Protein AF-A0A183STF3-F1 (afdb_monomer_lite)

Structure (mmCIF, N/CA/C/O backbone):
data_AF-A0A183STF3-F1
#
_entry.id   AF-A0A183STF3-F1
#
loop_
_atom_site.group_PDB
_atom_site.id
_atom_site.type_symbol
_atom_site.label_atom_id
_atom_site.label_alt_id
_atom_site.label_comp_id
_atom_site.label_asym_id
_atom_site.label_entity_id
_atom_site.label_seq_id
_atom_site.pdbx_PDB_ins_code
_atom_site.Cartn_x
_atom_site.Cartn_y
_atom_site.Cartn_z
_atom_site.occupancy
_atom_site.B_iso_or_equiv
_atom_site.auth_seq_id
_atom_site.auth_comp_id
_atom_site.auth_asym_id
_atom_site.auth_atom_id
_atom_site.pdbx_PDB_model_num
ATOM 1 N N . LEU A 1 1 ? 13.573 21.213 3.155 1.00 31.91 1 LEU A N 1
ATOM 2 C CA . LEU A 1 1 ? 14.047 20.359 2.039 1.00 31.91 1 LEU A CA 1
ATOM 3 C C . LEU A 1 1 ? 12.848 19.977 1.175 1.00 31.91 1 LEU A C 1
ATOM 5 O O . LEU A 1 1 ? 12.057 19.137 1.582 1.00 31.91 1 LEU A O 1
ATOM 9 N N . LYS A 1 2 ? 12.643 20.678 0.050 1.00 24.50 2 LYS A N 1
ATOM 10 C CA . LYS A 1 2 ? 11.591 20.366 -0.932 1.00 24.50 2 LYS A CA 1
ATOM 11 C C . LYS A 1 2 ? 12.036 19.123 -1.709 1.00 24.50 2 LYS A C 1
ATOM 13 O O . LYS A 1 2 ? 12.901 19.232 -2.571 1.00 24.50 2 LYS A O 1
ATOM 18 N N . TRP A 1 3 ? 11.496 17.956 -1.383 1.00 40.25 3 TRP A N 1
ATOM 19 C CA . TRP A 1 3 ? 11.788 16.727 -2.117 1.00 40.25 3 TRP A CA 1
ATOM 20 C C . TRP A 1 3 ? 10.948 16.694 -3.399 1.00 40.25 3 TRP A C 1
ATOM 22 O O . TRP A 1 3 ? 9.724 16.579 -3.350 1.00 40.25 3 TRP A O 1
ATOM 32 N N . LYS A 1 4 ? 11.610 16.842 -4.553 1.00 37.66 4 LYS A N 1
ATOM 33 C CA . LYS A 1 4 ? 11.070 16.367 -5.833 1.00 37.66 4 LYS A CA 1
ATOM 34 C C . LYS A 1 4 ? 10.947 14.840 -5.733 1.00 37.66 4 LYS A C 1
ATOM 36 O O . LYS A 1 4 ? 11.720 14.219 -5.007 1.00 37.66 4 LYS A O 1
ATOM 41 N N . ILE A 1 5 ? 9.967 14.270 -6.437 1.00 50.62 5 ILE A N 1
ATOM 42 C CA . ILE A 1 5 ? 9.839 12.831 -6.751 1.00 50.62 5 ILE A CA 1
ATOM 43 C C . ILE A 1 5 ? 11.240 12.218 -6.876 1.00 50.62 5 ILE A C 1
ATOM 45 O O . ILE A 1 5 ? 12.105 12.901 -7.416 1.00 50.62 5 ILE A O 1
ATOM 49 N N . MET A 1 6 ? 11.481 10.995 -6.377 1.00 52.00 6 MET A N 1
ATOM 50 C CA . MET A 1 6 ? 12.768 10.286 -6.517 1.00 52.00 6 MET A CA 1
ATOM 51 C C . MET A 1 6 ? 13.147 10.126 -8.002 1.00 52.00 6 MET A C 1
ATOM 53 O O . MET A 1 6 ? 12.962 9.074 -8.602 1.00 52.00 6 MET A O 1
ATOM 57 N N . SER A 1 7 ? 13.649 11.202 -8.597 1.00 53.59 7 SER A N 1
ATOM 58 C CA . SER A 1 7 ? 13.945 11.381 -10.014 1.00 53.59 7 SER A CA 1
ATOM 59 C C . SER A 1 7 ? 15.446 11.523 -10.240 1.00 53.59 7 SER A C 1
ATOM 61 O O . SER A 1 7 ? 15.867 11.846 -11.343 1.00 53.59 7 SER A O 1
ATOM 63 N N . ASP A 1 8 ? 16.252 11.349 -9.191 1.00 66.62 8 ASP A N 1
ATOM 64 C CA . ASP A 1 8 ? 17.707 11.342 -9.270 1.00 66.62 8 ASP A CA 1
ATOM 65 C C . ASP A 1 8 ? 18.196 9.881 -9.183 1.00 66.62 8 ASP A C 1
ATOM 67 O O . ASP A 1 8 ? 17.880 9.183 -8.206 1.00 66.62 8 ASP A O 1
ATOM 71 N N . PRO A 1 9 ? 18.933 9.398 -10.204 1.00 70.00 9 PRO A N 1
ATOM 72 C CA . PRO A 1 9 ? 19.389 8.011 -10.296 1.00 70.00 9 PRO A CA 1
ATOM 73 C C . PRO A 1 9 ? 20.219 7.570 -9.089 1.00 70.00 9 PRO A C 1
ATOM 75 O O . PRO A 1 9 ? 20.121 6.412 -8.679 1.00 70.00 9 PRO A O 1
ATOM 78 N N . ARG A 1 10 ? 20.933 8.495 -8.435 1.00 76.38 10 ARG A N 1
ATOM 79 C CA . ARG A 1 10 ? 21.759 8.199 -7.255 1.00 76.38 10 ARG A CA 1
ATOM 80 C C . ARG A 1 10 ? 20.927 7.685 -6.082 1.00 76.38 10 ARG A C 1
ATOM 82 O O . ARG A 1 10 ? 21.373 6.809 -5.349 1.00 76.38 10 ARG A O 1
ATOM 89 N N . PHE A 1 11 ? 19.695 8.171 -5.912 1.00 76.00 11 PHE A N 1
ATOM 90 C CA . PHE A 1 11 ? 18.810 7.657 -4.860 1.00 76.00 11 PHE A CA 1
ATOM 91 C C . PHE A 1 11 ? 18.348 6.230 -5.160 1.00 76.00 11 PHE A C 1
ATOM 93 O O . PHE A 1 11 ? 18.295 5.400 -4.255 1.00 76.00 11 PHE A O 1
ATOM 100 N N . CYS A 1 12 ? 18.050 5.919 -6.424 1.00 78.31 12 CYS A N 1
ATOM 101 C CA . CYS A 1 12 ? 17.701 4.554 -6.815 1.00 78.31 12 CYS A CA 1
ATOM 102 C C . CYS A 1 12 ? 18.879 3.598 -6.579 1.00 78.31 12 CYS A C 1
ATOM 104 O O . CYS A 1 12 ? 18.676 2.500 -6.067 1.00 78.31 12 CYS A O 1
ATOM 106 N N . GLU A 1 13 ? 20.107 4.012 -6.892 1.00 82.50 13 GLU A N 1
ATOM 107 C CA . GLU A 1 13 ? 21.316 3.223 -6.624 1.00 82.50 13 GLU A CA 1
ATOM 108 C C . GLU A 1 13 ? 21.534 2.977 -5.128 1.00 82.50 13 GLU A C 1
ATOM 110 O O . GLU A 1 13 ? 21.653 1.824 -4.715 1.00 82.50 13 GLU A O 1
ATOM 115 N N . ILE A 1 14 ? 21.507 4.031 -4.308 1.00 81.69 14 ILE A N 1
ATOM 116 C CA . ILE A 1 14 ? 21.805 3.942 -2.870 1.00 81.69 14 ILE A CA 1
ATOM 117 C C . ILE A 1 14 ? 20.740 3.138 -2.116 1.00 81.69 14 ILE A C 1
ATOM 119 O O . ILE A 1 14 ? 21.071 2.269 -1.311 1.00 81.69 14 ILE A O 1
ATOM 123 N N . PHE A 1 15 ? 19.457 3.418 -2.356 1.00 77.00 15 PHE A N 1
ATOM 124 C CA . PHE A 1 15 ? 18.372 2.856 -1.544 1.00 77.00 15 PHE A CA 1
ATOM 125 C C . PHE A 1 15 ? 17.772 1.577 -2.129 1.00 77.00 15 PHE A C 1
ATOM 127 O O . PHE A 1 15 ? 17.213 0.765 -1.390 1.00 77.00 15 PHE A O 1
ATOM 134 N N . CYS A 1 16 ? 17.882 1.387 -3.444 1.00 77.31 16 CYS A N 1
ATOM 135 C CA . CYS A 1 16 ? 17.214 0.303 -4.160 1.00 77.31 16 CYS A CA 1
ATOM 136 C C . CYS A 1 16 ? 18.160 -0.528 -5.030 1.00 77.31 16 CYS A C 1
ATOM 138 O O . CYS A 1 16 ? 17.685 -1.460 -5.661 1.00 77.31 16 CYS A O 1
ATOM 140 N N . ARG A 1 17 ? 19.474 -0.253 -5.061 1.00 84.50 17 ARG A N 1
ATOM 141 C CA . ARG A 1 17 ? 20.464 -0.929 -5.930 1.00 84.50 17 ARG A CA 1
ATOM 142 C C . ARG A 1 17 ? 20.296 -0.655 -7.433 1.00 84.50 17 ARG A C 1
ATOM 144 O O . ARG A 1 17 ? 20.825 -1.398 -8.260 1.00 84.50 17 ARG A O 1
ATOM 151 N N . GLY A 1 18 ? 19.582 0.412 -7.797 1.00 85.44 18 GLY A N 1
ATOM 152 C CA . GLY A 1 18 ? 19.446 0.885 -9.178 1.00 85.44 18 GLY A CA 1
ATOM 153 C C . GLY A 1 18 ? 18.907 -0.204 -10.107 1.00 85.44 18 GLY A C 1
ATOM 154 O O . GLY A 1 18 ? 17.882 -0.821 -9.816 1.00 85.44 18 GLY A O 1
ATOM 155 N N . ARG A 1 19 ? 19.627 -0.498 -11.194 1.00 85.50 19 ARG A N 1
ATOM 156 C CA . ARG A 1 19 ? 19.272 -1.568 -12.151 1.00 85.50 19 ARG A CA 1
ATOM 157 C C . ARG A 1 19 ? 19.187 -2.963 -11.526 1.00 85.50 19 ARG A C 1
ATOM 159 O O . ARG A 1 19 ? 18.464 -3.811 -12.027 1.00 85.50 19 ARG A O 1
ATOM 166 N N . HIS A 1 20 ? 19.868 -3.192 -10.406 1.00 83.62 20 HIS A N 1
ATOM 167 C CA . HIS A 1 20 ? 19.807 -4.451 -9.661 1.00 83.62 20 HIS A CA 1
ATOM 168 C C . HIS A 1 20 ? 18.723 -4.435 -8.575 1.00 83.62 20 HIS A C 1
ATOM 170 O O . HIS A 1 20 ? 18.788 -5.219 -7.625 1.00 83.62 20 HIS A O 1
ATOM 176 N N . CYS A 1 21 ? 17.748 -3.523 -8.670 1.00 81.31 21 CYS A N 1
ATOM 177 C CA . CYS A 1 21 ? 16.641 -3.473 -7.730 1.00 81.31 21 CYS A CA 1
ATOM 178 C C . CYS A 1 21 ? 15.864 -4.790 -7.765 1.00 81.31 21 CYS A C 1
ATOM 180 O O . CYS A 1 21 ? 15.261 -5.110 -8.795 1.00 81.31 21 CYS A O 1
ATOM 182 N N . PRO A 1 22 ? 15.815 -5.534 -6.644 1.00 74.62 22 PRO A N 1
ATOM 183 C CA . PRO A 1 22 ? 15.137 -6.823 -6.615 1.00 74.62 22 PRO A CA 1
ATOM 184 C C . PRO A 1 22 ? 13.626 -6.660 -6.819 1.00 74.62 22 PRO A C 1
ATOM 186 O O . PRO A 1 22 ? 12.955 -7.585 -7.251 1.00 74.62 22 PRO A O 1
ATOM 189 N N . TYR A 1 23 ? 13.086 -5.472 -6.536 1.00 76.25 23 TYR A N 1
ATOM 190 C CA . TYR A 1 23 ? 11.652 -5.195 -6.540 1.00 76.25 23 TYR A CA 1
ATOM 191 C C . TYR A 1 23 ? 11.094 -4.739 -7.891 1.00 76.25 23 TYR A C 1
ATOM 193 O O . TYR A 1 23 ? 9.879 -4.737 -8.054 1.00 76.25 23 TYR A O 1
ATOM 201 N N . CYS A 1 24 ? 11.952 -4.305 -8.817 1.00 74.75 24 CYS A N 1
ATOM 202 C CA . CYS A 1 24 ? 11.540 -3.705 -10.092 1.00 74.75 24 CYS A CA 1
ATOM 203 C C . CYS A 1 24 ? 12.141 -4.392 -11.316 1.00 74.75 24 CYS A C 1
ATOM 205 O O . CYS A 1 24 ? 11.932 -3.913 -12.426 1.00 74.75 24 CYS A O 1
ATOM 207 N N . SER A 1 25 ? 12.909 -5.468 -11.140 1.00 74.50 25 SER A N 1
ATOM 208 C CA . SER A 1 25 ? 13.385 -6.247 -12.279 1.00 74.50 25 SER A CA 1
ATOM 209 C C . SER A 1 25 ? 12.482 -7.448 -12.525 1.00 74.50 25 SER A C 1
ATOM 211 O O . SER A 1 25 ? 12.282 -8.274 -11.636 1.00 74.50 25 SER A O 1
ATOM 213 N N . SER A 1 26 ? 11.991 -7.575 -13.755 1.00 66.69 26 SER A N 1
ATOM 214 C CA . SER A 1 26 ? 11.231 -8.728 -14.249 1.00 66.69 26 SER A CA 1
ATOM 215 C C . SER A 1 26 ? 12.060 -10.013 -14.280 1.00 66.69 26 SER A C 1
ATOM 217 O O . SER A 1 26 ? 11.511 -11.115 -14.254 1.00 66.69 26 SER A O 1
ATOM 219 N N . THR A 1 27 ?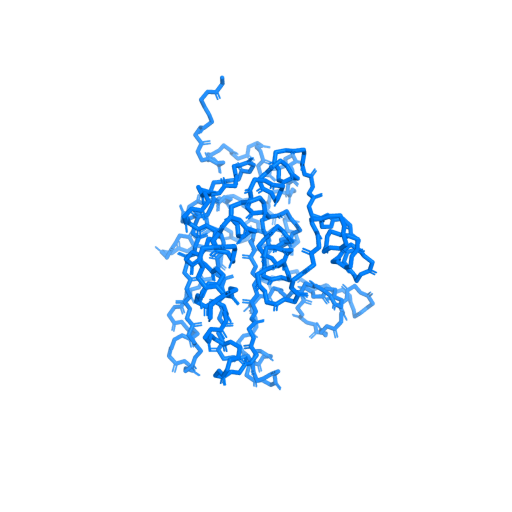 13.390 -9.887 -14.309 1.00 65.31 27 THR A N 1
ATOM 220 C CA . THR A 1 27 ? 14.317 -11.026 -14.357 1.00 65.31 27 THR A CA 1
ATOM 221 C C . THR A 1 27 ? 14.718 -11.529 -12.974 1.00 65.31 27 THR A C 1
ATOM 223 O O . THR A 1 27 ? 15.189 -12.662 -12.842 1.00 65.31 27 THR A O 1
ATOM 226 N N . HIS A 1 28 ? 14.515 -10.722 -11.927 1.00 68.88 28 HIS A N 1
ATOM 227 C CA . HIS A 1 28 ? 14.883 -11.112 -10.577 1.00 68.88 28 HIS A CA 1
ATOM 228 C C . HIS A 1 28 ? 13.893 -12.145 -10.034 1.00 68.88 28 HIS A C 1
ATOM 230 O O . HIS A 1 28 ? 12.751 -11.841 -9.691 1.00 68.88 28 HIS A O 1
ATOM 236 N N . ARG A 1 29 ? 14.345 -13.397 -9.942 1.00 65.44 29 ARG A N 1
ATOM 237 C CA . ARG A 1 29 ? 13.588 -14.474 -9.305 1.00 65.44 29 ARG A CA 1
ATOM 238 C C . ARG A 1 29 ? 14.011 -14.599 -7.853 1.00 65.44 29 ARG A C 1
ATOM 240 O O . ARG A 1 29 ? 15.132 -15.006 -7.558 1.00 65.44 29 ARG A O 1
ATOM 247 N N . PHE A 1 30 ? 13.087 -14.285 -6.960 1.00 68.56 30 PHE A N 1
ATOM 248 C CA . PHE A 1 30 ? 13.253 -14.535 -5.537 1.00 68.56 30 PHE A CA 1
ATOM 249 C C . PHE A 1 30 ? 13.261 -16.032 -5.249 1.00 68.56 30 PHE A C 1
ATOM 251 O O . PHE A 1 30 ? 12.567 -16.816 -5.910 1.00 68.56 30 PHE A O 1
ATOM 258 N N . LYS A 1 31 ? 14.041 -16.439 -4.249 1.00 69.81 31 LYS A N 1
ATOM 259 C CA . LYS A 1 31 ? 14.096 -17.841 -3.842 1.00 69.81 31 LYS A CA 1
ATOM 260 C C . LYS A 1 31 ? 12.760 -18.249 -3.202 1.00 69.81 31 LYS A C 1
ATOM 262 O O . LYS A 1 31 ? 12.106 -17.417 -2.569 1.00 69.81 31 LYS A O 1
ATOM 267 N N . PRO A 1 32 ? 12.341 -19.526 -3.296 1.00 68.56 32 PRO A N 1
ATOM 268 C CA . PRO A 1 32 ? 11.088 -19.979 -2.686 1.00 68.56 32 PRO A CA 1
ATOM 269 C C . PRO A 1 32 ? 11.000 -19.715 -1.176 1.00 68.56 32 PRO A C 1
ATOM 271 O O . PRO A 1 32 ? 9.936 -19.394 -0.674 1.00 68.56 32 PRO A O 1
ATOM 274 N N . ASN A 1 33 ?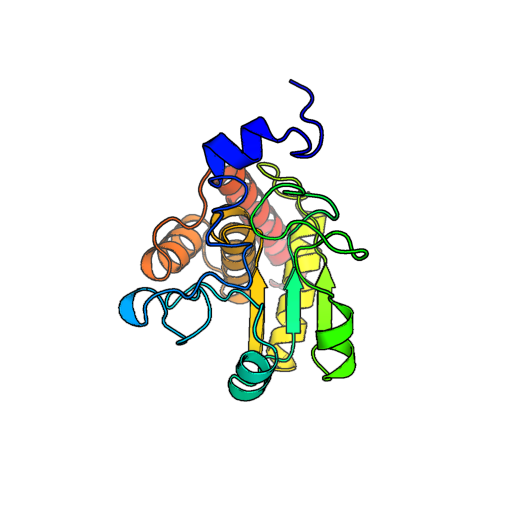 12.113 -19.780 -0.442 1.00 70.38 33 ASN A N 1
ATOM 275 C CA . ASN A 1 33 ? 12.150 -19.470 0.993 1.00 70.38 33 ASN A CA 1
ATOM 276 C C . ASN A 1 33 ? 12.025 -17.966 1.310 1.00 70.38 33 ASN A C 1
ATOM 278 O O . ASN A 1 33 ? 11.778 -17.601 2.456 1.00 70.38 33 ASN A O 1
ATOM 282 N N . GLU A 1 34 ? 12.178 -17.100 0.311 1.00 65.19 34 GLU A N 1
ATOM 283 C CA . GLU A 1 34 ? 11.982 -15.651 0.415 1.00 65.19 34 GLU A CA 1
ATOM 284 C C . GLU A 1 34 ? 10.529 -15.261 0.071 1.00 65.19 34 GLU A C 1
ATOM 286 O O . GLU A 1 34 ? 10.137 -14.105 0.250 1.00 65.19 34 GLU A O 1
ATOM 291 N N . CYS A 1 35 ? 9.717 -16.229 -0.387 1.00 65.94 35 CYS A N 1
ATOM 292 C CA . CYS A 1 35 ? 8.372 -16.016 -0.913 1.00 65.94 35 CYS A CA 1
ATOM 293 C C . CYS A 1 35 ? 7.342 -17.009 -0.342 1.00 65.94 35 CYS A C 1
ATOM 295 O O . CYS A 1 35 ? 7.376 -18.199 -0.619 1.00 65.94 35 CYS A O 1
ATOM 297 N N . ALA A 1 36 ? 6.335 -16.519 0.366 1.00 64.75 36 ALA A N 1
ATOM 298 C CA . ALA A 1 36 ? 5.062 -17.195 0.576 1.00 64.75 36 ALA A CA 1
ATOM 299 C C . ALA A 1 36 ? 4.341 -17.583 -0.714 1.00 64.75 36 ALA A C 1
ATOM 301 O O . ALA A 1 36 ? 3.636 -18.588 -0.712 1.00 64.75 36 ALA A O 1
ATOM 302 N N . VAL A 1 37 ? 4.508 -16.825 -1.802 1.00 65.75 37 VAL A N 1
ATOM 303 C CA . VAL A 1 37 ? 4.032 -17.238 -3.124 1.00 65.75 37 VAL A CA 1
ATOM 304 C C . VAL A 1 37 ? 5.228 -17.418 -4.064 1.00 65.75 37 VAL A C 1
ATOM 306 O O . VAL A 1 37 ? 5.830 -16.428 -4.490 1.00 65.75 37 VAL A O 1
ATOM 309 N N . PRO A 1 38 ? 5.588 -18.663 -4.428 1.00 62.72 38 PRO A N 1
ATOM 310 C CA . PRO A 1 38 ? 6.704 -18.923 -5.332 1.00 62.72 38 PRO A CA 1
ATOM 311 C C . PRO A 1 38 ? 6.595 -18.125 -6.640 1.00 62.72 38 PRO A C 1
ATOM 313 O O . PRO A 1 38 ? 5.567 -18.166 -7.312 1.00 62.72 38 PRO A O 1
ATOM 316 N N . GLY A 1 39 ? 7.662 -17.409 -7.011 1.00 59.94 39 GLY A N 1
ATOM 317 C CA . GLY A 1 39 ? 7.718 -16.618 -8.248 1.00 59.94 39 GLY A CA 1
ATOM 318 C C . GLY A 1 39 ? 7.209 -15.174 -8.141 1.00 59.94 39 GLY A C 1
ATOM 319 O O . GLY A 1 39 ? 7.231 -14.461 -9.141 1.00 59.94 39 GLY A O 1
ATOM 320 N N . LEU A 1 40 ? 6.795 -14.720 -6.956 1.00 59.91 40 LEU A N 1
ATOM 321 C CA . LEU A 1 40 ? 6.559 -13.306 -6.642 1.00 59.91 40 LEU A CA 1
ATOM 322 C C . LEU A 1 40 ? 7.386 -12.930 -5.427 1.00 59.91 40 LEU A C 1
ATOM 324 O O . LEU A 1 40 ? 7.390 -13.706 -4.474 1.00 59.91 40 LEU A O 1
ATOM 328 N N . TYR A 1 41 ? 7.960 -11.720 -5.376 1.00 61.88 41 TYR A N 1
ATOM 329 C CA . TYR A 1 41 ? 8.377 -11.191 -4.078 1.00 61.88 41 TYR A CA 1
ATOM 330 C C . TYR A 1 41 ? 7.148 -11.068 -3.200 1.00 61.88 41 TYR A C 1
ATOM 332 O O . TYR A 1 41 ? 6.317 -10.163 -3.329 1.00 61.88 41 TYR A O 1
ATOM 340 N N . SER A 1 42 ? 6.992 -12.039 -2.334 1.00 58.41 42 SER A N 1
ATOM 341 C CA . SER A 1 42 ? 5.787 -12.152 -1.571 1.00 58.41 42 SER A CA 1
ATOM 342 C C . SER A 1 42 ? 6.144 -12.840 -0.296 1.00 58.41 42 SER A C 1
ATOM 344 O O . SER A 1 42 ? 5.993 -14.033 -0.197 1.00 58.41 42 SER A O 1
ATOM 346 N N . THR A 1 43 ? 6.656 -12.151 0.714 1.00 55.06 43 THR A N 1
ATOM 347 C CA . THR A 1 43 ? 6.684 -12.784 2.042 1.00 55.06 43 THR A CA 1
ATOM 348 C C . THR A 1 43 ? 5.243 -13.147 2.439 1.00 55.06 43 THR A C 1
ATOM 350 O O . THR A 1 43 ? 4.308 -12.662 1.803 1.00 55.06 43 THR A O 1
ATOM 353 N N . TRP A 1 44 ? 4.998 -13.926 3.502 1.00 44.44 44 TRP A N 1
ATOM 354 C CA . TRP A 1 44 ? 3.628 -14.287 3.963 1.00 44.44 44 TRP A CA 1
ATOM 355 C C . TRP A 1 44 ? 2.722 -13.073 4.248 1.00 44.44 44 TRP A C 1
ATOM 357 O O . TRP A 1 44 ? 1.573 -13.208 4.661 1.00 44.44 44 TRP A O 1
ATOM 367 N N . GLN A 1 45 ? 3.258 -11.871 4.040 1.00 41.12 45 GLN A N 1
ATOM 368 C CA . GLN A 1 45 ? 2.666 -10.581 4.255 1.00 41.12 45 GLN A CA 1
ATOM 369 C C . GLN A 1 45 ? 3.000 -9.519 3.177 1.00 41.12 45 GLN A C 1
ATOM 371 O O . GLN A 1 45 ? 2.578 -8.376 3.336 1.00 41.12 45 GLN A O 1
ATOM 376 N N . SER A 1 46 ? 3.715 -9.840 2.090 1.00 46.06 46 SER A N 1
ATOM 377 C CA . SER A 1 46 ? 3.865 -8.974 0.900 1.00 46.06 46 SER A CA 1
ATOM 378 C C . SER A 1 46 ? 3.246 -9.677 -0.300 1.00 46.06 46 SER A C 1
ATOM 380 O O . SER A 1 46 ? 3.403 -10.879 -0.421 1.00 46.06 46 SER A O 1
ATOM 382 N N . MET A 1 47 ? 2.644 -8.959 -1.241 1.00 49.56 47 MET A N 1
ATOM 383 C CA . MET A 1 47 ? 2.543 -9.452 -2.615 1.00 49.56 47 MET A CA 1
ATOM 384 C C . MET A 1 47 ? 3.064 -8.362 -3.537 1.00 49.56 47 MET A C 1
ATOM 386 O O . MET A 1 47 ? 2.557 -7.242 -3.516 1.00 49.56 47 MET A O 1
ATOM 390 N N . GLN A 1 48 ? 4.084 -8.677 -4.325 1.00 58.88 48 GLN A N 1
ATOM 391 C CA . GLN A 1 48 ? 4.306 -7.996 -5.591 1.00 58.88 48 GLN A CA 1
ATOM 392 C C . GLN A 1 48 ? 3.430 -8.623 -6.669 1.00 58.88 48 GLN A C 1
ATOM 394 O O . GLN A 1 48 ? 3.023 -9.774 -6.560 1.00 58.88 48 GLN A O 1
ATOM 399 N N . ILE A 1 49 ? 3.102 -7.835 -7.686 1.00 59.00 49 ILE A N 1
ATOM 400 C CA . ILE A 1 49 ? 1.965 -8.092 -8.580 1.00 59.00 49 ILE A CA 1
ATOM 401 C C . ILE A 1 49 ? 2.452 -8.403 -10.008 1.00 59.00 49 ILE A C 1
ATOM 403 O O . ILE A 1 49 ? 1.675 -8.542 -10.937 1.00 59.00 49 ILE A O 1
ATOM 407 N N . PHE A 1 50 ? 3.754 -8.618 -10.199 1.00 62.12 50 PHE A N 1
ATOM 408 C CA . PHE A 1 50 ? 4.370 -8.754 -11.526 1.00 62.12 50 PHE A CA 1
ATOM 409 C C . PHE A 1 50 ? 4.048 -10.052 -12.281 1.00 62.12 50 PHE A C 1
ATOM 411 O O . PHE A 1 50 ? 4.550 -10.261 -13.380 1.00 62.12 50 PHE A O 1
ATOM 418 N N . ASN A 1 51 ? 3.218 -10.934 -11.724 1.00 69.69 51 ASN A N 1
ATOM 419 C CA . ASN A 1 51 ? 2.840 -12.184 -12.370 1.00 69.69 51 ASN A CA 1
ATOM 420 C C . ASN A 1 51 ? 1.317 -12.332 -12.424 1.00 69.69 51 ASN A C 1
ATOM 422 O O . ASN A 1 51 ? 0.704 -12.893 -11.514 1.00 69.69 51 ASN A O 1
ATOM 426 N N . LEU A 1 52 ? 0.717 -11.863 -13.521 1.00 70.81 52 LEU A N 1
ATOM 427 C CA . LEU A 1 52 ? -0.726 -11.939 -13.764 1.00 70.81 52 LEU A CA 1
ATOM 428 C C . LEU A 1 52 ? -1.274 -13.366 -13.627 1.00 70.81 52 LEU A C 1
ATOM 430 O O . LEU A 1 52 ? -2.279 -13.574 -12.949 1.00 70.81 52 LEU A O 1
ATOM 434 N N . SER A 1 53 ? -0.585 -14.361 -14.197 1.00 71.25 53 SER A N 1
ATOM 435 C CA . SER A 1 53 ? -1.021 -15.764 -14.119 1.00 71.25 53 SER A CA 1
ATOM 436 C C . SER A 1 53 ? -1.137 -16.255 -12.671 1.00 71.25 53 SER A C 1
ATOM 438 O O . SER A 1 53 ? -2.041 -17.016 -12.325 1.00 71.25 53 SER A O 1
ATOM 440 N N . LEU A 1 54 ? -0.256 -15.769 -11.796 1.00 72.94 54 LEU A N 1
ATOM 441 C CA . LEU A 1 54 ? -0.246 -16.115 -10.385 1.00 72.94 54 LEU A CA 1
ATOM 442 C C . LEU A 1 54 ? -1.316 -15.357 -9.595 1.00 72.94 54 LEU A C 1
ATOM 444 O O . LEU A 1 54 ? -1.941 -15.943 -8.717 1.00 72.94 54 LEU A O 1
ATOM 448 N N . LEU A 1 55 ? -1.593 -14.097 -9.931 1.00 78.56 55 LEU A N 1
ATOM 449 C CA . LEU A 1 55 ? -2.706 -13.348 -9.333 1.00 78.56 55 LEU A CA 1
ATOM 450 C C . LEU A 1 55 ? -4.055 -14.002 -9.632 1.00 78.56 55 LEU A C 1
ATOM 452 O O . LEU A 1 55 ? -4.878 -14.137 -8.726 1.00 78.56 55 LEU A O 1
ATOM 456 N N . ILE A 1 56 ? -4.245 -14.461 -10.873 1.00 78.12 56 ILE A N 1
ATOM 457 C CA . ILE A 1 56 ? -5.436 -15.207 -11.291 1.00 78.12 56 ILE A CA 1
ATOM 458 C C . ILE A 1 56 ? -5.551 -16.504 -10.481 1.00 78.12 56 ILE A C 1
ATOM 460 O O . ILE A 1 56 ? -6.603 -16.768 -9.900 1.00 78.12 56 ILE A O 1
ATOM 464 N N . ARG A 1 57 ? -4.460 -17.277 -10.364 1.00 82.31 57 ARG A N 1
ATOM 465 C CA . ARG A 1 57 ? -4.413 -18.508 -9.546 1.00 82.31 57 ARG A CA 1
ATOM 466 C C . ARG A 1 57 ? -4.694 -18.259 -8.065 1.00 82.31 57 ARG A C 1
ATOM 468 O O . ARG A 1 57 ? -5.267 -19.111 -7.397 1.00 82.31 57 ARG A O 1
ATOM 475 N N . LEU A 1 58 ? -4.291 -17.105 -7.542 1.00 82.88 58 LEU A N 1
ATOM 476 C CA . LEU A 1 58 ? -4.558 -16.705 -6.162 1.00 82.88 58 LEU A CA 1
ATOM 477 C C . LEU A 1 58 ? -5.927 -16.054 -5.974 1.00 82.88 58 LEU A C 1
ATOM 479 O O . LEU A 1 58 ? -6.258 -15.690 -4.842 1.00 82.88 58 LEU A O 1
ATOM 483 N N . HIS A 1 59 ? -6.720 -15.935 -7.040 1.00 87.56 59 HIS A N 1
ATOM 484 C CA . HIS A 1 59 ? -8.031 -15.295 -7.047 1.00 87.56 59 HIS A CA 1
ATOM 485 C C . HIS A 1 59 ? -7.998 -13.860 -6.498 1.00 87.56 59 HIS A C 1
ATOM 487 O O . HIS A 1 59 ? -8.912 -13.436 -5.788 1.00 87.56 59 HIS A O 1
ATOM 493 N N . ILE A 1 60 ? -6.932 -13.112 -6.806 1.00 89.81 60 ILE A N 1
ATOM 494 C CA . ILE A 1 60 ? -6.889 -11.669 -6.552 1.00 89.81 60 ILE A CA 1
ATOM 495 C C . ILE A 1 60 ? -7.901 -10.992 -7.475 1.00 89.81 60 ILE A C 1
ATOM 497 O O . ILE A 1 60 ? -7.892 -11.214 -8.683 1.00 89.81 60 ILE A O 1
ATOM 501 N N . LYS A 1 61 ? -8.777 -10.176 -6.890 1.00 93.88 61 LYS A N 1
ATOM 502 C CA . LYS A 1 61 ? -9.797 -9.403 -7.610 1.00 93.88 61 LYS A CA 1
ATOM 503 C C . LYS A 1 61 ? -9.488 -7.922 -7.677 1.00 93.88 61 LYS A C 1
ATOM 505 O O . LYS A 1 61 ? -9.903 -7.277 -8.632 1.00 93.88 61 LYS A O 1
ATOM 510 N N . THR A 1 62 ? -8.716 -7.415 -6.720 1.00 94.19 62 THR A N 1
ATOM 511 C CA . THR A 1 62 ? -8.379 -5.995 -6.658 1.00 94.19 62 THR A CA 1
ATOM 512 C C . THR A 1 62 ? -6.916 -5.785 -6.308 1.00 94.19 62 THR A C 1
ATOM 514 O O . THR A 1 62 ? -6.377 -6.429 -5.408 1.00 94.19 62 THR A O 1
ATOM 517 N N . ILE A 1 63 ? -6.293 -4.831 -6.987 1.00 93.00 63 ILE A N 1
ATOM 518 C CA . ILE A 1 63 ? -4.949 -4.331 -6.748 1.00 93.00 63 ILE A CA 1
ATOM 519 C C . ILE A 1 63 ? -5.053 -2.886 -6.263 1.00 93.00 63 ILE A C 1
ATOM 521 O O . ILE A 1 63 ? -5.638 -2.034 -6.926 1.00 93.00 63 ILE A O 1
ATOM 525 N N . ILE A 1 64 ? -4.450 -2.608 -5.113 1.00 92.38 64 ILE A N 1
ATOM 526 C CA . ILE A 1 64 ? -4.272 -1.271 -4.558 1.00 92.38 64 ILE A CA 1
ATOM 527 C C . ILE A 1 64 ? -2.802 -0.887 -4.730 1.00 92.38 64 ILE A C 1
ATOM 529 O O . ILE A 1 64 ? -1.923 -1.361 -4.001 1.00 92.38 64 ILE A O 1
ATOM 533 N N . ASN A 1 65 ? -2.542 -0.034 -5.712 1.00 91.44 65 ASN A N 1
ATOM 534 C CA . ASN A 1 65 ? -1.240 0.554 -5.966 1.00 91.44 65 ASN A CA 1
ATOM 535 C C . ASN A 1 65 ? -1.079 1.835 -5.139 1.00 91.44 65 ASN A C 1
ATOM 537 O O . ASN A 1 65 ? -1.918 2.727 -5.199 1.00 91.44 65 ASN A O 1
ATOM 541 N N . MET A 1 66 ? 0.001 1.932 -4.367 1.00 88.56 66 MET A N 1
ATOM 542 C CA . MET A 1 66 ? 0.318 3.108 -3.546 1.00 88.56 66 MET A CA 1
ATOM 543 C C . MET A 1 66 ? 1.416 3.993 -4.149 1.00 88.56 66 MET A C 1
ATOM 545 O O . MET A 1 66 ? 1.842 4.957 -3.506 1.00 88.56 66 MET A O 1
ATOM 549 N N . GLN A 1 67 ? 1.922 3.629 -5.329 1.00 86.88 67 GLN A N 1
ATOM 550 C CA . GLN A 1 67 ? 3.036 4.287 -6.002 1.00 86.88 67 GLN A CA 1
ATOM 551 C C . GLN A 1 67 ? 2.613 5.597 -6.672 1.00 86.88 67 GLN A C 1
ATOM 553 O O . GLN A 1 67 ? 1.502 5.736 -7.177 1.00 86.88 67 GLN A O 1
ATOM 558 N N . ILE A 1 68 ? 3.521 6.566 -6.728 1.00 87.12 68 ILE A N 1
ATOM 559 C CA . ILE A 1 68 ? 3.362 7.746 -7.578 1.00 87.12 68 ILE A CA 1
ATOM 560 C C . ILE A 1 68 ? 3.828 7.404 -8.995 1.00 87.12 68 ILE A C 1
ATOM 562 O O . ILE A 1 68 ? 4.936 6.894 -9.139 1.00 87.12 68 ILE A O 1
ATOM 566 N N . PRO A 1 69 ? 3.056 7.719 -10.050 1.00 88.38 69 PRO A N 1
ATOM 567 C CA . PRO A 1 69 ? 3.542 7.584 -11.419 1.00 88.38 69 PRO A CA 1
ATOM 568 C C . PRO A 1 69 ? 4.883 8.305 -11.616 1.00 88.38 69 PRO A C 1
ATOM 570 O O . PRO A 1 69 ? 5.023 9.485 -11.290 1.00 88.38 69 PRO A O 1
ATOM 573 N N . GLY A 1 70 ? 5.874 7.591 -12.139 1.00 87.06 70 GLY A N 1
ATOM 574 C CA . GLY A 1 70 ? 7.227 8.099 -12.352 1.00 87.06 70 GLY A CA 1
ATOM 575 C C . GLY A 1 70 ? 8.156 8.001 -11.138 1.00 87.06 70 GLY A C 1
ATOM 576 O O . GLY A 1 70 ? 9.288 8.475 -11.221 1.00 87.06 70 GLY A O 1
ATOM 577 N N . GLU A 1 71 ? 7.729 7.408 -10.016 1.00 83.25 71 GLU A N 1
ATOM 578 C CA . GLU A 1 71 ? 8.656 7.071 -8.933 1.00 83.25 71 GLU A CA 1
ATOM 579 C C . GLU A 1 71 ? 9.593 5.926 -9.345 1.00 83.25 71 GLU A C 1
ATOM 581 O O . GLU A 1 71 ? 9.195 5.003 -10.051 1.00 83.25 71 GLU A O 1
ATOM 586 N N . HIS A 1 72 ? 10.843 5.972 -8.874 1.00 82.44 72 HIS A N 1
ATOM 587 C CA . HIS A 1 72 ? 11.856 4.948 -9.149 1.00 82.44 72 HIS A CA 1
ATOM 588 C C . HIS A 1 72 ? 12.151 4.681 -10.651 1.00 82.44 72 HIS A C 1
ATOM 590 O O . HIS A 1 72 ? 12.312 3.521 -11.037 1.00 82.44 72 HIS A O 1
ATOM 596 N N . PRO A 1 73 ? 12.328 5.714 -11.505 1.00 86.31 73 PRO A N 1
ATOM 597 C CA . PRO A 1 73 ? 12.493 5.547 -12.956 1.00 86.31 73 PRO A CA 1
ATOM 598 C C . PRO A 1 73 ? 13.762 4.780 -13.365 1.00 86.31 73 PRO A C 1
ATOM 600 O O . PRO A 1 73 ? 13.858 4.303 -14.492 1.00 86.31 73 PRO A O 1
ATOM 603 N N . TYR A 1 74 ? 14.726 4.648 -12.449 1.00 86.56 74 TYR A N 1
ATOM 604 C CA . TYR A 1 74 ? 16.012 3.977 -12.666 1.00 86.56 74 TYR A CA 1
ATOM 605 C C . TYR A 1 74 ? 16.149 2.653 -11.896 1.00 86.56 74 TYR A C 1
ATOM 607 O O . TYR A 1 74 ? 17.247 2.097 -11.819 1.00 86.56 74 TYR A O 1
ATOM 615 N N . CYS A 1 75 ? 15.075 2.167 -11.264 1.00 85.56 75 CYS A N 1
ATOM 616 C CA . CYS A 1 75 ? 15.090 0.889 -10.555 1.00 85.56 75 CYS A CA 1
ATOM 617 C C . CYS A 1 75 ? 14.752 -0.273 -11.488 1.00 85.56 75 CYS A C 1
ATOM 619 O O . CYS A 1 75 ? 13.761 -0.215 -12.211 1.00 85.56 75 CYS A O 1
ATOM 621 N N . GLY A 1 76 ? 15.515 -1.363 -11.389 1.00 85.38 76 GLY A N 1
ATOM 622 C CA . GLY A 1 76 ? 15.252 -2.596 -12.131 1.00 85.38 76 GLY A CA 1
ATOM 623 C C . GLY A 1 76 ? 15.245 -2.354 -13.636 1.00 85.38 76 GLY A C 1
ATOM 624 O O . GLY A 1 76 ? 16.195 -1.780 -14.173 1.00 85.38 76 GLY A O 1
ATOM 625 N N . ASP A 1 77 ? 14.150 -2.740 -14.287 1.00 84.81 77 ASP A N 1
ATOM 626 C CA . ASP A 1 77 ? 13.989 -2.598 -15.739 1.00 84.81 77 ASP A CA 1
ATOM 627 C C . ASP A 1 77 ? 13.498 -1.192 -16.148 1.00 84.81 77 ASP A C 1
ATOM 629 O O . ASP A 1 77 ? 13.350 -0.899 -17.334 1.00 84.81 77 ASP A O 1
ATOM 633 N N . GLY A 1 78 ? 13.277 -0.305 -15.172 1.00 85.25 78 GLY A N 1
ATOM 634 C CA . GLY A 1 78 ? 12.772 1.050 -15.366 1.00 85.25 78 GLY A CA 1
ATOM 635 C C . GLY A 1 78 ? 11.248 1.148 -15.295 1.00 85.25 78 GLY A C 1
ATOM 636 O O . GLY A 1 78 ? 10.553 0.237 -14.841 1.00 85.25 78 GLY A O 1
ATOM 637 N N . ILE A 1 79 ? 10.730 2.303 -15.717 1.00 87.06 79 ILE A N 1
ATOM 638 C CA . ILE A 1 79 ? 9.291 2.575 -15.803 1.00 87.06 79 ILE A CA 1
ATOM 639 C C . ILE A 1 79 ? 8.812 2.491 -17.252 1.00 87.06 79 ILE A C 1
ATOM 641 O O . ILE A 1 79 ? 9.498 2.917 -18.181 1.00 87.06 79 ILE A O 1
ATOM 645 N N . ASN A 1 80 ? 7.616 1.953 -17.442 1.00 86.44 80 ASN A N 1
ATOM 646 C CA . ASN A 1 80 ? 6.935 1.904 -18.728 1.00 86.44 80 ASN A CA 1
ATOM 647 C C . ASN A 1 80 ? 6.171 3.218 -19.014 1.00 86.44 80 ASN A C 1
ATOM 649 O O . ASN A 1 80 ? 6.231 4.189 -18.254 1.00 86.44 80 ASN A O 1
ATOM 653 N N . LYS A 1 81 ? 5.381 3.223 -20.096 1.00 88.81 81 LYS A N 1
ATOM 654 C CA . LYS A 1 81 ? 4.528 4.358 -20.490 1.00 88.81 81 LYS A CA 1
ATOM 655 C C . LYS A 1 81 ? 3.450 4.714 -19.461 1.00 88.81 81 LYS A C 1
ATOM 657 O O . LYS A 1 81 ? 3.085 5.881 -19.377 1.00 88.81 81 LYS A O 1
ATOM 662 N N . SER A 1 82 ? 2.971 3.753 -18.666 1.00 87.94 82 SER A N 1
ATOM 663 C CA . SER A 1 82 ? 2.001 4.022 -17.597 1.00 87.94 82 SER A CA 1
ATOM 664 C C . SER A 1 82 ? 2.638 4.681 -16.365 1.00 87.94 82 SER A C 1
ATOM 666 O O . SER A 1 82 ? 1.932 5.040 -15.425 1.00 87.94 82 SER A O 1
ATOM 668 N N . GLY A 1 83 ? 3.967 4.840 -16.341 1.00 88.50 83 GLY A N 1
ATOM 669 C CA . GLY A 1 83 ? 4.701 5.449 -15.233 1.00 88.50 83 GLY A CA 1
ATOM 670 C C . GLY A 1 83 ? 4.996 4.494 -14.074 1.00 88.50 83 GLY A C 1
ATOM 671 O O . GLY A 1 83 ? 5.385 4.959 -13.005 1.00 88.50 83 GLY A O 1
ATOM 672 N N . PHE A 1 84 ? 4.837 3.182 -14.262 1.00 87.81 84 PHE A N 1
ATOM 673 C CA . PHE A 1 84 ? 5.154 2.155 -13.261 1.00 87.81 84 PHE A CA 1
ATOM 674 C C . PHE A 1 84 ? 6.085 1.098 -13.860 1.00 87.81 84 PHE A C 1
ATOM 676 O O . PHE A 1 84 ? 6.360 1.099 -15.053 1.00 87.81 84 PHE A O 1
ATOM 683 N N . SER A 1 85 ? 6.573 0.159 -13.055 1.00 83.19 85 SER A N 1
ATOM 684 C CA . SER A 1 85 ? 7.368 -0.973 -13.562 1.00 83.19 85 SER A CA 1
ATOM 685 C C . SER A 1 85 ? 6.512 -2.089 -14.187 1.00 83.19 85 SER A C 1
ATOM 687 O O . SER A 1 85 ? 7.018 -3.165 -14.488 1.00 83.19 85 SER A O 1
ATOM 689 N N . TYR A 1 86 ? 5.207 -1.867 -14.341 1.00 85.00 86 TYR A N 1
ATOM 690 C CA . TYR A 1 86 ? 4.243 -2.770 -14.967 1.00 85.00 86 TYR A CA 1
ATOM 691 C C . TYR A 1 86 ? 3.121 -1.949 -15.603 1.00 85.00 86 TYR A C 1
ATOM 693 O O . TYR A 1 86 ? 2.915 -0.797 -15.221 1.00 85.00 86 TYR A O 1
ATOM 701 N N . ASP A 1 87 ? 2.381 -2.537 -16.542 1.00 88.19 87 ASP A N 1
ATOM 702 C CA . ASP A 1 87 ? 1.213 -1.899 -17.152 1.00 88.19 87 ASP A CA 1
ATOM 703 C C . ASP A 1 87 ? -0.064 -2.257 -16.373 1.00 88.19 87 ASP A C 1
ATOM 705 O O . ASP A 1 87 ? -0.409 -3.435 -16.317 1.00 88.19 87 ASP A O 1
ATOM 709 N N . PRO A 1 88 ? -0.761 -1.307 -15.720 1.00 90.94 88 PRO A N 1
ATOM 710 C CA . PRO A 1 88 ? -2.015 -1.586 -15.030 1.00 90.94 88 PRO A CA 1
ATOM 711 C C . PRO A 1 88 ? -3.108 -2.159 -15.939 1.00 90.94 88 PRO A C 1
ATOM 713 O O . PRO A 1 88 ? -3.955 -2.909 -15.448 1.00 90.94 88 PRO A O 1
ATOM 716 N N . GLU A 1 89 ? -3.098 -1.825 -17.235 1.00 91.50 89 GLU A N 1
ATOM 717 C CA . GLU A 1 89 ? -4.134 -2.248 -18.185 1.00 91.50 89 GLU A CA 1
ATOM 718 C C . GLU A 1 89 ? -4.199 -3.770 -18.311 1.00 91.50 89 GLU A C 1
ATOM 720 O O . GLU A 1 89 ? -5.294 -4.331 -18.314 1.00 91.50 89 GLU A O 1
ATOM 725 N N . MET A 1 90 ? -3.056 -4.459 -18.217 1.00 90.25 90 MET A N 1
ATOM 726 C CA . MET A 1 90 ? -2.998 -5.925 -18.273 1.00 90.25 90 MET A CA 1
ATOM 727 C C . MET A 1 90 ? -3.821 -6.611 -17.169 1.00 90.25 90 MET A C 1
ATOM 729 O O . MET A 1 90 ? -4.284 -7.740 -17.330 1.00 90.25 90 MET A O 1
ATOM 733 N N . PHE A 1 91 ? -3.975 -5.960 -16.010 1.00 91.50 91 PHE A N 1
ATOM 734 C CA . PHE A 1 91 ? -4.781 -6.489 -14.911 1.00 91.50 91 PHE A CA 1
ATOM 735 C C . PHE A 1 91 ? -6.263 -6.228 -15.153 1.00 91.50 91 PHE A C 1
ATOM 737 O O . PHE A 1 91 ? -7.085 -7.112 -14.917 1.00 91.50 91 PHE A O 1
ATOM 744 N N . MET A 1 92 ? -6.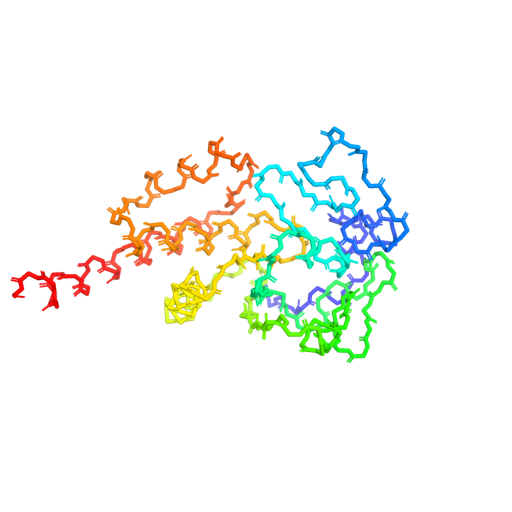592 -5.042 -15.665 1.00 93.38 92 MET A N 1
ATOM 745 C CA . MET A 1 92 ? -7.968 -4.645 -15.956 1.00 93.38 92 MET A CA 1
ATOM 746 C C . MET A 1 92 ? -8.570 -5.499 -17.076 1.00 93.38 92 MET A C 1
ATOM 748 O O . MET A 1 92 ? -9.687 -5.992 -16.923 1.00 93.38 92 MET A O 1
ATOM 752 N N . GLU A 1 93 ? -7.809 -5.773 -18.138 1.00 94.06 93 GLU A N 1
ATOM 753 C CA . GLU A 1 93 ? -8.195 -6.695 -19.219 1.00 94.06 93 GLU A CA 1
ATOM 754 C C . GLU A 1 93 ? -8.460 -8.119 -18.710 1.00 94.06 93 GLU A C 1
ATOM 756 O O . GLU A 1 93 ? -9.349 -8.813 -19.200 1.00 94.06 93 GLU A O 1
ATOM 761 N N . ALA A 1 94 ? -7.735 -8.546 -17.674 1.00 92.00 94 ALA A N 1
ATOM 762 C CA . ALA A 1 94 ? -7.923 -9.838 -17.020 1.00 92.00 94 ALA A CA 1
ATOM 763 C C . ALA A 1 94 ? -9.043 -9.844 -15.956 1.00 92.00 94 ALA A C 1
ATOM 765 O O . ALA A 1 94 ? -9.194 -10.826 -15.221 1.00 92.00 94 ALA A O 1
ATOM 766 N N . GLY A 1 95 ? -9.819 -8.761 -15.835 1.00 93.56 95 GLY A N 1
ATOM 767 C CA . GLY A 1 95 ? -10.910 -8.640 -14.866 1.00 93.56 95 GLY A CA 1
ATOM 768 C C . GLY A 1 95 ? -10.450 -8.447 -13.416 1.00 93.56 95 GLY A C 1
ATOM 769 O O . GLY A 1 95 ? -11.176 -8.814 -12.489 1.00 93.56 95 GLY A O 1
ATOM 770 N N . ILE A 1 96 ? -9.244 -7.911 -13.207 1.00 94.19 96 ILE A N 1
ATOM 771 C CA . ILE A 1 96 ? -8.717 -7.511 -11.899 1.00 94.19 96 ILE A CA 1
ATOM 772 C C . ILE A 1 96 ? -8.805 -5.985 -11.796 1.00 94.19 96 ILE A C 1
ATOM 774 O O . ILE A 1 96 ? -8.187 -5.258 -12.572 1.00 94.19 96 ILE A O 1
ATOM 778 N N . PHE A 1 97 ? -9.546 -5.483 -10.809 1.00 95.06 97 PHE A N 1
ATOM 779 C CA . PHE A 1 97 ? -9.661 -4.047 -10.569 1.00 95.06 97 PHE A CA 1
ATOM 780 C C . PHE A 1 97 ? -8.323 -3.467 -10.112 1.00 95.06 97 PHE A C 1
ATOM 782 O O . PHE A 1 97 ? -7.653 -4.041 -9.252 1.00 95.06 97 PHE A O 1
ATOM 789 N N . HIS A 1 98 ? -7.947 -2.302 -10.632 1.00 94.25 98 HIS A N 1
ATOM 790 C CA . HIS A 1 98 ? -6.725 -1.603 -10.243 1.00 94.25 98 HIS A CA 1
ATOM 791 C C . HIS A 1 98 ? -7.062 -0.198 -9.744 1.00 94.25 98 HIS A C 1
ATOM 793 O O . HIS A 1 98 ? -7.690 0.586 -10.450 1.00 94.25 98 HIS A O 1
ATOM 799 N N . TYR A 1 99 ? -6.659 0.115 -8.512 1.00 94.25 99 TYR A N 1
ATOM 800 C CA . TYR A 1 99 ? -6.820 1.439 -7.916 1.00 94.25 99 TYR A CA 1
ATOM 801 C C . TYR A 1 99 ? -5.461 2.010 -7.545 1.00 94.25 99 TYR A C 1
ATOM 803 O O . TYR A 1 99 ? -4.697 1.387 -6.808 1.00 94.25 99 TYR A O 1
ATOM 811 N N . ASN A 1 100 ? -5.187 3.233 -7.993 1.00 92.50 100 ASN A N 1
ATOM 812 C CA . ASN A 1 100 ? -3.973 3.951 -7.638 1.00 92.50 100 ASN A CA 1
ATOM 813 C C . ASN A 1 100 ? -4.236 5.011 -6.556 1.00 92.50 100 ASN A C 1
ATOM 815 O O . ASN A 1 100 ? -4.724 6.104 -6.842 1.00 92.50 100 ASN A O 1
ATOM 819 N N . PHE A 1 101 ? -3.860 4.709 -5.315 1.00 89.19 101 PHE A N 1
ATOM 820 C CA . PHE A 1 101 ? -3.825 5.653 -4.199 1.00 89.19 101 PHE A CA 1
ATOM 821 C C . PHE A 1 101 ? -2.403 6.172 -4.002 1.00 89.19 101 PHE A C 1
ATOM 823 O O . PHE A 1 101 ? -1.724 5.847 -3.028 1.00 89.19 101 PHE A O 1
ATOM 830 N N . ALA A 1 102 ? -1.962 7.007 -4.938 1.00 80.69 102 ALA A N 1
ATOM 831 C CA . ALA A 1 102 ? -0.627 7.585 -4.952 1.00 80.69 102 ALA A CA 1
ATOM 832 C C . ALA A 1 102 ? -0.337 8.370 -3.655 1.00 80.69 102 ALA A C 1
ATOM 834 O O . ALA A 1 102 ? -0.840 9.477 -3.440 1.00 80.69 102 ALA A O 1
ATOM 835 N N . TRP A 1 103 ? 0.482 7.797 -2.770 1.00 74.06 103 TRP A N 1
ATOM 836 C CA . TRP A 1 103 ? 1.004 8.484 -1.586 1.00 74.06 103 TRP A CA 1
ATOM 837 C C . TRP A 1 103 ? 2.458 8.856 -1.845 1.00 74.06 103 TRP A C 1
ATOM 839 O O . TRP A 1 103 ? 3.252 7.998 -2.235 1.00 74.06 103 TRP A O 1
ATOM 849 N N . ARG A 1 104 ? 2.819 10.118 -1.594 1.00 60.88 104 ARG A N 1
ATOM 850 C CA . ARG A 1 104 ? 4.218 10.569 -1.644 1.00 60.88 104 ARG A CA 1
ATOM 851 C C . ARG A 1 104 ? 5.064 9.755 -0.677 1.00 60.88 104 ARG A C 1
ATOM 853 O O . ARG A 1 104 ? 4.658 9.546 0.459 1.00 60.88 104 ARG A O 1
ATOM 860 N N . ASP A 1 105 ? 6.216 9.263 -1.132 1.00 49.59 105 ASP A N 1
ATOM 861 C CA . ASP A 1 105 ? 7.127 8.509 -0.270 1.00 49.59 105 ASP A CA 1
ATOM 862 C C . ASP A 1 105 ? 7.495 9.334 0.971 1.00 49.59 105 ASP A C 1
ATOM 864 O O . ASP A 1 105 ? 7.768 10.528 0.882 1.00 49.59 105 ASP A O 1
ATOM 868 N N . TYR A 1 106 ? 7.447 8.690 2.141 1.00 47.50 106 TYR A N 1
ATOM 869 C CA . TYR A 1 106 ? 7.619 9.285 3.480 1.00 47.50 106 TYR A CA 1
ATOM 870 C C . TYR A 1 106 ? 6.562 10.297 3.937 1.00 47.50 106 TYR A C 1
ATOM 872 O O . TYR A 1 106 ? 6.528 10.618 5.127 1.00 47.50 106 TYR A O 1
ATOM 880 N N . GLU A 1 107 ? 5.647 10.717 3.070 1.00 57.25 107 GLU A N 1
ATOM 881 C CA . GLU A 1 107 ? 4.384 11.305 3.490 1.00 57.25 107 GLU A CA 1
ATOM 882 C C . GLU A 1 107 ? 3.356 10.183 3.647 1.00 57.25 107 GLU A C 1
ATOM 884 O O . GLU A 1 107 ? 3.344 9.175 2.942 1.00 57.25 107 GLU A O 1
ATOM 889 N N . VAL A 1 108 ? 2.463 10.334 4.613 1.00 57.75 108 VAL A N 1
ATOM 890 C CA . VAL A 1 108 ? 1.215 9.582 4.563 1.00 57.75 108 VAL A CA 1
ATOM 891 C C . VAL A 1 108 ? 0.185 10.566 4.072 1.00 57.75 108 VAL A C 1
ATOM 893 O O . VAL A 1 108 ? 0.107 11.668 4.640 1.00 57.75 108 VAL A O 1
ATOM 896 N N . GLY A 1 109 ? -0.563 10.177 3.034 1.00 65.81 109 GLY A N 1
ATOM 897 C CA . GLY A 1 109 ? -1.670 10.962 2.495 1.00 65.81 109 GLY A CA 1
ATOM 898 C C . GLY A 1 109 ? -2.524 11.562 3.614 1.00 65.81 109 GLY A C 1
ATOM 899 O O . GLY A 1 109 ? -2.503 11.091 4.759 1.00 65.81 109 GLY A O 1
ATOM 900 N N . SER A 1 110 ? -3.247 12.642 3.316 1.00 83.25 110 SER A N 1
ATOM 901 C CA . SER A 1 110 ? -4.118 13.260 4.320 1.00 83.25 110 SER A CA 1
ATOM 902 C C . SER A 1 110 ? -5.053 12.210 4.942 1.00 83.25 110 SER A C 1
ATOM 904 O O . SER A 1 110 ? -5.322 11.173 4.334 1.00 83.25 110 SER A O 1
ATOM 906 N N . ILE A 1 111 ? -5.574 12.464 6.146 1.00 87.69 111 ILE A N 1
ATOM 907 C CA . ILE A 1 111 ? -6.520 11.539 6.799 1.00 87.69 111 ILE A CA 1
ATOM 908 C C . ILE A 1 111 ? -7.672 11.165 5.849 1.00 87.69 111 ILE A C 1
ATOM 910 O O . ILE A 1 111 ? -8.077 10.007 5.818 1.00 87.69 111 ILE A O 1
ATOM 914 N N . ARG A 1 112 ? -8.122 12.114 5.015 1.00 85.88 112 ARG A N 1
ATOM 915 C CA . ARG A 1 112 ? -9.117 11.887 3.961 1.00 85.88 112 ARG A CA 1
ATOM 916 C C . ARG A 1 112 ? -8.634 10.874 2.921 1.00 85.88 112 ARG A C 1
ATOM 918 O O . ARG A 1 112 ? -9.318 9.887 2.707 1.00 85.88 112 ARG A O 1
ATOM 925 N N . ASN A 1 113 ? -7.435 11.045 2.359 1.00 88.69 113 ASN A N 1
ATOM 926 C CA . ASN A 1 113 ? -6.880 10.089 1.390 1.00 88.69 113 ASN A CA 1
ATOM 927 C C . ASN A 1 113 ? -6.735 8.680 1.982 1.00 88.69 113 ASN A C 1
ATOM 929 O O . ASN A 1 113 ? -6.967 7.693 1.288 1.00 88.69 113 ASN A O 1
ATOM 933 N N . VAL A 1 114 ? -6.333 8.580 3.255 1.00 91.81 114 VAL A N 1
ATOM 934 C CA . VAL A 1 114 ? -6.246 7.289 3.952 1.00 91.81 114 VAL A CA 1
ATOM 935 C C . VAL A 1 114 ? -7.635 6.678 4.114 1.00 91.81 114 VAL A C 1
ATOM 937 O O . VAL A 1 114 ? -7.806 5.493 3.848 1.00 91.81 114 VAL A O 1
ATOM 940 N N . LEU A 1 115 ? -8.628 7.474 4.515 1.00 92.25 115 LEU A N 1
ATOM 941 C CA . LEU A 1 115 ? -10.007 7.022 4.662 1.00 92.25 115 LEU A CA 1
ATOM 942 C C . LEU A 1 115 ? -10.601 6.546 3.333 1.00 92.25 115 LEU A C 1
ATOM 944 O O . LEU A 1 115 ? -11.225 5.492 3.307 1.00 92.25 115 LEU A O 1
ATOM 948 N N . ASP A 1 116 ? -10.395 7.287 2.246 1.00 92.81 116 ASP A N 1
ATOM 949 C CA . ASP A 1 116 ? -10.900 6.931 0.917 1.00 92.81 116 ASP A CA 1
ATOM 950 C C . ASP A 1 116 ? -10.301 5.597 0.448 1.00 92.81 116 ASP A C 1
ATOM 952 O O . ASP A 1 116 ? -11.033 4.704 0.022 1.00 92.81 116 ASP A O 1
ATOM 956 N N . ALA A 1 117 ? -8.988 5.412 0.633 1.00 93.44 117 ALA A N 1
ATOM 957 C CA . ALA A 1 117 ? -8.316 4.147 0.344 1.00 93.44 117 ALA A CA 1
ATOM 958 C C . ALA A 1 117 ? -8.869 2.994 1.193 1.00 93.44 117 ALA A C 1
ATOM 960 O O . ALA A 1 117 ? -9.172 1.925 0.668 1.00 93.44 117 ALA A O 1
ATOM 961 N N . VAL A 1 118 ? -9.056 3.213 2.499 1.00 94.50 118 VAL A N 1
ATOM 962 C CA . VAL A 1 118 ? -9.634 2.211 3.406 1.00 94.50 118 VAL A CA 1
ATOM 963 C C . VAL A 1 118 ? -11.066 1.849 3.004 1.00 94.50 118 VAL A C 1
ATOM 965 O O . VAL A 1 118 ? -11.407 0.670 3.014 1.00 94.50 118 VAL A O 1
ATOM 968 N N . LYS A 1 119 ? -11.895 2.818 2.607 1.00 94.56 119 LYS A N 1
ATOM 969 C CA . LYS A 1 119 ? -13.267 2.565 2.139 1.00 94.56 119 LYS A CA 1
ATOM 970 C C . LYS A 1 119 ? -13.291 1.730 0.862 1.00 94.56 119 LYS A C 1
ATOM 972 O O . LYS A 1 119 ? -14.043 0.763 0.791 1.00 94.56 119 LYS A O 1
ATOM 977 N N . VAL A 1 120 ? -12.438 2.053 -0.112 1.00 95.88 120 VAL A N 1
ATOM 978 C CA . VAL A 1 120 ? -12.309 1.242 -1.333 1.00 95.88 120 VAL A CA 1
ATOM 979 C C . VAL A 1 120 ? -11.810 -0.162 -1.004 1.00 95.88 120 VAL A C 1
ATOM 981 O O . VAL A 1 120 ? -12.331 -1.130 -1.545 1.00 95.88 120 VAL A O 1
ATOM 984 N N . MET A 1 121 ? -10.865 -0.304 -0.072 1.00 94.50 121 MET A N 1
ATOM 985 C CA . MET A 1 121 ? -10.405 -1.617 0.384 1.00 94.50 121 MET A CA 1
ATOM 986 C C . MET A 1 121 ? -11.499 -2.432 1.077 1.00 94.50 121 MET A C 1
ATOM 988 O O . MET A 1 121 ? -11.567 -3.635 0.853 1.00 94.50 121 MET A O 1
ATOM 992 N N . MET A 1 122 ? -12.339 -1.803 1.903 1.00 94.62 122 MET A N 1
ATOM 993 C CA . MET A 1 122 ? -13.477 -2.463 2.550 1.00 94.62 122 MET A CA 1
ATOM 994 C C . MET A 1 122 ? -14.426 -3.057 1.508 1.00 94.62 122 MET A C 1
ATOM 996 O O . MET A 1 122 ? -14.692 -4.253 1.555 1.00 94.62 122 MET A O 1
ATOM 1000 N N . PHE A 1 123 ? -14.836 -2.259 0.519 1.00 95.44 123 PHE A N 1
ATOM 1001 C CA . PHE A 1 123 ? -15.670 -2.739 -0.584 1.00 95.44 123 PHE A CA 1
ATOM 1002 C C . PHE A 1 123 ? -14.965 -3.826 -1.410 1.00 95.44 123 PHE A C 1
ATOM 1004 O O . PHE A 1 123 ? -15.537 -4.869 -1.710 1.00 95.44 123 PHE A O 1
ATOM 1011 N N . ALA A 1 124 ? -13.690 -3.628 -1.747 1.00 93.88 124 ALA A N 1
ATOM 1012 C CA . ALA A 1 124 ? -12.927 -4.588 -2.537 1.00 93.88 124 ALA A CA 1
ATOM 1013 C C . ALA A 1 124 ? -12.788 -5.956 -1.847 1.00 93.88 124 ALA A C 1
ATOM 1015 O O . ALA A 1 124 ? -12.773 -6.977 -2.532 1.00 93.88 124 ALA A O 1
ATOM 1016 N N . LEU A 1 125 ? -12.718 -5.986 -0.511 1.00 91.25 125 LEU A N 1
ATOM 1017 C CA . LEU A 1 125 ? -12.687 -7.223 0.275 1.00 91.25 125 LEU A CA 1
ATOM 1018 C C . LEU A 1 125 ? -14.005 -8.008 0.213 1.00 91.25 125 LEU A C 1
ATOM 1020 O O . LEU A 1 125 ? -13.976 -9.225 0.377 1.00 91.25 125 LEU A O 1
ATOM 1024 N N . GLU A 1 126 ? -15.135 -7.348 -0.050 1.00 93.69 126 GLU A N 1
ATOM 1025 C CA . GLU A 1 126 ? -16.425 -8.011 -0.291 1.00 93.69 126 GLU A CA 1
ATOM 1026 C C . GLU A 1 126 ? -16.480 -8.647 -1.688 1.00 93.69 126 GLU A C 1
ATOM 1028 O O . GLU A 1 126 ? -17.139 -9.665 -1.882 1.00 93.69 126 GLU A O 1
ATOM 1033 N N . GLN A 1 127 ? -15.748 -8.083 -2.654 1.00 93.06 127 GLN A N 1
ATOM 1034 C CA . GLN A 1 127 ? -15.683 -8.592 -4.030 1.00 93.06 127 GLN A CA 1
ATOM 1035 C C . GLN A 1 127 ? -14.650 -9.716 -4.210 1.00 93.06 127 GLN A C 1
ATOM 1037 O O . GLN A 1 127 ? -14.708 -10.474 -5.181 1.00 93.06 127 GLN A O 1
ATOM 1042 N N . GLY A 1 128 ? -13.678 -9.834 -3.301 1.00 90.38 128 GLY A N 1
ATOM 1043 C CA . GLY A 1 128 ? -12.680 -10.897 -3.323 1.00 90.38 128 GLY A CA 1
ATOM 1044 C C . GLY A 1 128 ? -11.371 -10.526 -2.634 1.00 90.38 128 GLY A C 1
ATOM 1045 O O . GLY A 1 128 ? -11.302 -9.663 -1.762 1.00 90.38 128 GLY A O 1
ATOM 1046 N N . ARG A 1 129 ? -10.287 -11.216 -3.007 1.00 89.75 129 ARG A N 1
ATOM 1047 C CA . ARG A 1 129 ? -8.973 -10.980 -2.396 1.00 89.75 129 ARG A CA 1
ATOM 1048 C C . ARG A 1 129 ? -8.340 -9.702 -2.944 1.00 89.75 129 ARG A C 1
ATOM 1050 O O . ARG A 1 129 ? -8.339 -9.467 -4.153 1.00 89.75 129 ARG A O 1
ATOM 1057 N N . VAL A 1 130 ? -7.749 -8.920 -2.043 1.00 89.94 130 VAL A N 1
ATOM 1058 C CA . VAL A 1 130 ? -7.121 -7.630 -2.348 1.00 89.94 130 VAL A CA 1
ATOM 1059 C C . VAL A 1 130 ? -5.609 -7.727 -2.171 1.00 89.94 130 VAL A C 1
ATOM 1061 O O . VAL A 1 130 ? -5.128 -8.123 -1.109 1.00 89.94 130 VAL A O 1
ATOM 1064 N N . ALA A 1 131 ? -4.856 -7.323 -3.191 1.00 89.19 131 ALA A N 1
ATOM 1065 C CA . ALA A 1 131 ? -3.413 -7.134 -3.119 1.00 89.19 131 ALA A CA 1
ATOM 1066 C C . ALA A 1 131 ? -3.098 -5.644 -2.931 1.00 89.19 131 ALA A C 1
ATOM 1068 O O . ALA A 1 131 ? -3.638 -4.802 -3.639 1.00 89.19 131 ALA A O 1
ATOM 1069 N N . VAL A 1 132 ? -2.213 -5.302 -1.992 1.00 88.00 132 VAL A N 1
ATOM 1070 C CA . VAL A 1 132 ? -1.779 -3.916 -1.747 1.00 88.00 132 VAL A CA 1
ATOM 1071 C C . VAL A 1 132 ? -0.268 -3.846 -1.879 1.00 88.00 132 VAL A C 1
ATOM 1073 O O . VAL A 1 132 ? 0.441 -4.608 -1.217 1.00 88.00 132 VAL A O 1
ATOM 1076 N N . HIS A 1 133 ? 0.245 -2.904 -2.667 1.00 86.50 133 HIS A N 1
ATOM 1077 C CA . HIS A 1 133 ? 1.686 -2.732 -2.835 1.00 86.50 133 HIS A CA 1
ATOM 1078 C C . HIS A 1 133 ? 2.091 -1.257 -2.953 1.00 86.50 133 HIS A C 1
ATOM 1080 O O . HIS A 1 133 ? 1.289 -0.381 -3.252 1.00 86.50 133 HIS A O 1
ATOM 1086 N N . CYS A 1 134 ? 3.364 -0.989 -2.682 1.00 84.69 134 CYS A N 1
ATOM 1087 C CA . CYS A 1 134 ? 4.046 0.250 -3.046 1.00 84.69 134 CYS A CA 1
ATOM 1088 C C . CYS A 1 134 ? 5.297 -0.149 -3.844 1.00 84.69 134 CYS A C 1
ATOM 1090 O O . CYS A 1 134 ? 5.235 -1.139 -4.567 1.00 84.69 134 CYS A O 1
ATOM 1092 N N . HIS A 1 135 ? 6.428 0.538 -3.688 1.00 79.75 135 HIS A N 1
ATOM 1093 C CA . HIS A 1 135 ? 7.691 0.071 -4.263 1.00 79.75 135 HIS A CA 1
ATOM 1094 C C . HIS A 1 135 ? 8.217 -1.215 -3.576 1.00 79.75 135 HIS A C 1
ATOM 1096 O O . HIS A 1 135 ? 8.039 -2.324 -4.070 1.00 79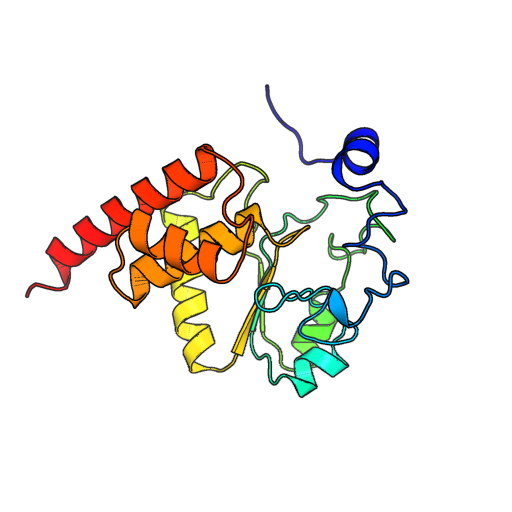.75 135 HIS A O 1
ATOM 1102 N N . ALA A 1 136 ? 8.783 -1.104 -2.367 1.00 72.88 136 ALA A N 1
ATOM 1103 C CA . 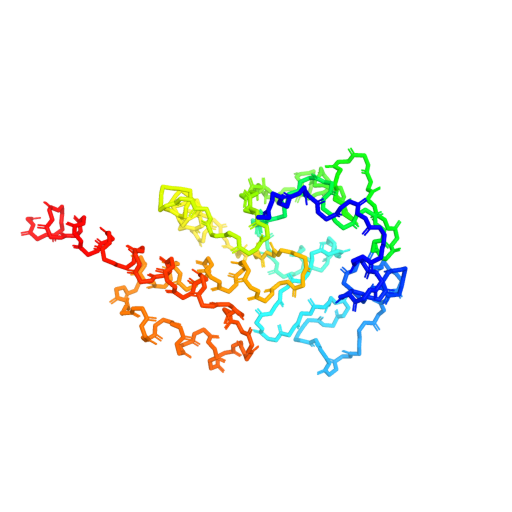ALA A 1 136 ? 9.267 -2.263 -1.592 1.00 72.88 136 ALA A CA 1
ATOM 1104 C C . ALA A 1 136 ? 8.159 -2.982 -0.789 1.00 72.88 136 ALA A C 1
ATOM 1106 O O . ALA A 1 136 ? 8.390 -3.991 -0.124 1.00 72.88 136 ALA A O 1
ATOM 1107 N N . GLY A 1 137 ? 6.949 -2.421 -0.776 1.00 65.81 137 GLY A N 1
ATOM 1108 C CA . GLY A 1 137 ? 5.787 -2.960 -0.075 1.00 65.81 137 GLY A CA 1
ATOM 1109 C C . GLY A 1 137 ? 5.786 -2.809 1.452 1.00 65.81 137 GLY A C 1
ATOM 1110 O O . GLY A 1 137 ? 4.836 -3.260 2.068 1.00 65.81 137 GLY A O 1
ATOM 1111 N N . LEU A 1 138 ? 6.783 -2.212 2.111 1.00 70.56 138 LEU A N 1
ATOM 1112 C CA . LEU A 1 138 ? 6.879 -2.246 3.585 1.00 70.56 138 LEU A CA 1
ATOM 1113 C C . LEU A 1 138 ? 6.249 -1.030 4.290 1.00 70.56 138 LEU A C 1
ATOM 1115 O O . LEU A 1 138 ? 5.448 -1.192 5.216 1.00 70.56 138 LEU A O 1
ATOM 1119 N N . GLY A 1 139 ? 6.587 0.185 3.854 1.00 83.06 139 GLY A N 1
ATOM 1120 C CA . GLY A 1 139 ? 6.178 1.434 4.505 1.00 83.06 139 GLY A CA 1
ATOM 1121 C C . GLY A 1 139 ? 4.723 1.831 4.238 1.00 83.06 139 GLY A C 1
ATOM 1122 O O . GLY A 1 139 ? 3.874 1.724 5.127 1.00 83.06 139 GLY A O 1
ATOM 1123 N N . ARG A 1 140 ? 4.428 2.296 3.012 1.00 87.38 140 ARG A N 1
ATOM 1124 C CA . ARG A 1 140 ? 3.095 2.792 2.604 1.00 87.38 140 ARG A CA 1
ATOM 1125 C C . ARG A 1 140 ? 2.029 1.699 2.704 1.00 87.38 140 ARG A C 1
ATOM 1127 O O . ARG A 1 140 ? 1.021 1.891 3.375 1.00 87.38 140 ARG A O 1
ATOM 1134 N N . THR A 1 141 ? 2.306 0.523 2.142 1.00 88.19 141 THR A N 1
ATOM 1135 C CA . THR A 1 141 ? 1.426 -0.653 2.232 1.00 88.19 141 THR A CA 1
ATOM 1136 C C . THR A 1 141 ? 1.116 -1.033 3.679 1.00 88.19 141 THR A C 1
ATOM 1138 O O . THR A 1 141 ? -0.050 -1.159 4.036 1.00 88.19 141 THR A O 1
ATOM 1141 N N . GLY A 1 142 ? 2.136 -1.171 4.537 1.00 89.25 142 GLY A N 1
ATOM 1142 C CA . GLY A 1 142 ? 1.930 -1.526 5.944 1.00 89.25 142 GLY A CA 1
ATOM 1143 C C . GLY A 1 142 ? 1.100 -0.481 6.689 1.00 89.25 142 GLY A C 1
ATOM 1144 O O . GLY A 1 142 ? 0.219 -0.832 7.466 1.00 89.25 142 GLY A O 1
ATOM 1145 N N . THR A 1 143 ? 1.332 0.801 6.400 1.00 92.06 143 THR A N 1
ATOM 1146 C CA . THR A 1 143 ? 0.567 1.917 6.972 1.00 92.06 143 THR A CA 1
ATOM 1147 C C . THR A 1 143 ? -0.912 1.840 6.595 1.00 92.06 143 THR A C 1
ATOM 1149 O O . THR A 1 143 ? -1.764 1.938 7.474 1.00 92.06 143 THR A O 1
ATOM 1152 N N . LEU A 1 144 ? -1.228 1.608 5.317 1.00 92.62 144 LEU A N 1
ATOM 1153 C CA . LEU A 1 144 ? -2.612 1.480 4.859 1.00 92.62 144 LEU A CA 1
ATOM 1154 C C . LEU A 1 144 ? -3.308 0.252 5.463 1.00 92.62 144 LEU A C 1
ATOM 1156 O O . LEU A 1 144 ? -4.431 0.364 5.948 1.00 92.62 144 LEU A O 1
ATOM 1160 N N . ILE A 1 145 ? -2.625 -0.896 5.506 1.00 93.50 145 ILE A N 1
ATOM 1161 C CA . ILE A 1 145 ? -3.160 -2.120 6.120 1.00 93.50 145 ILE A CA 1
ATOM 1162 C C . ILE A 1 145 ? -3.445 -1.899 7.613 1.00 93.50 145 ILE A C 1
ATOM 1164 O O . ILE A 1 145 ? -4.491 -2.313 8.105 1.00 93.50 145 ILE A O 1
ATOM 1168 N N . VAL A 1 146 ? -2.564 -1.209 8.343 1.00 95.44 146 VAL A N 1
ATOM 1169 C CA . VAL A 1 146 ? -2.823 -0.842 9.746 1.00 95.44 146 VAL A CA 1
ATOM 1170 C C . VAL A 1 146 ? -4.087 0.016 9.869 1.00 95.44 146 VAL A C 1
ATOM 1172 O O . VAL A 1 146 ? -4.918 -0.254 10.734 1.00 95.44 146 VAL A O 1
ATOM 1175 N N . CYS A 1 147 ? -4.258 1.020 9.006 1.00 95.56 147 CYS A N 1
ATOM 1176 C CA . CYS A 1 147 ? -5.454 1.865 9.003 1.00 95.56 147 CYS A CA 1
ATOM 1177 C C . CYS A 1 147 ? -6.733 1.070 8.695 1.00 95.56 147 CYS A C 1
ATOM 1179 O O . CYS A 1 147 ? -7.756 1.314 9.333 1.00 95.56 147 CYS A O 1
ATOM 1181 N N . LEU A 1 148 ? -6.672 0.073 7.807 1.00 95.56 148 LEU A N 1
ATOM 1182 C CA . LEU A 1 148 ? -7.784 -0.850 7.572 1.00 95.56 148 LEU A CA 1
ATOM 1183 C C . LEU A 1 148 ? -8.180 -1.590 8.859 1.00 95.56 148 LEU A C 1
ATOM 1185 O O . LEU A 1 148 ? -9.353 -1.590 9.210 1.00 95.56 148 LEU A O 1
ATOM 1189 N N . PHE A 1 149 ? -7.225 -2.175 9.591 1.00 95.62 149 PHE A N 1
ATOM 1190 C CA . PHE A 1 149 ? -7.509 -2.888 10.848 1.00 95.62 149 PHE A CA 1
ATOM 1191 C C . PHE A 1 149 ? -8.108 -1.974 11.927 1.00 95.62 149 PHE A C 1
ATOM 1193 O O . PHE A 1 149 ? -9.005 -2.377 12.662 1.00 95.62 149 PHE A O 1
ATOM 1200 N N . ILE A 1 150 ? -7.656 -0.722 12.006 1.00 96.44 150 ILE A N 1
ATOM 1201 C CA . ILE A 1 150 ? -8.235 0.278 12.916 1.00 96.44 150 ILE A CA 1
ATOM 1202 C C . ILE A 1 150 ? -9.695 0.575 12.539 1.00 96.44 150 ILE A C 1
ATOM 1204 O O . ILE A 1 150 ? -10.568 0.653 13.409 1.00 96.44 150 ILE A O 1
ATOM 1208 N N . PHE A 1 151 ? -9.968 0.740 11.243 1.00 94.81 151 PHE A N 1
ATOM 1209 C CA . PHE A 1 151 ? -11.292 1.088 10.732 1.00 94.81 151 PHE A CA 1
ATOM 1210 C C . PHE A 1 151 ? -12.287 -0.080 10.772 1.00 94.81 151 PHE A C 1
ATOM 1212 O O . PHE A 1 151 ? -13.439 0.121 11.145 1.00 94.81 151 PHE A O 1
ATOM 1219 N N . ARG A 1 152 ? -11.849 -1.294 10.434 1.00 93.19 152 ARG A N 1
ATOM 1220 C CA . ARG A 1 152 ? -12.700 -2.487 10.370 1.00 93.19 152 ARG A CA 1
ATOM 1221 C C . ARG A 1 152 ? -12.869 -3.164 11.727 1.00 93.19 152 ARG A C 1
ATOM 1223 O O . ARG A 1 152 ? -13.987 -3.438 12.134 1.00 93.19 152 ARG A O 1
ATOM 1230 N N . ASP A 1 153 ? -11.766 -3.381 12.443 1.00 92.56 153 ASP A N 1
ATOM 1231 C CA . ASP A 1 153 ? -11.730 -4.273 13.614 1.00 92.56 153 ASP A CA 1
ATOM 1232 C C . ASP A 1 153 ? -11.668 -3.505 14.945 1.00 92.56 153 ASP A C 1
ATOM 1234 O O . ASP A 1 153 ? -11.383 -4.083 15.991 1.00 92.56 153 ASP A O 1
ATOM 1238 N N . ASN A 1 154 ? -11.883 -2.184 14.912 1.00 92.44 154 ASN A N 1
ATOM 1239 C CA . ASN A 1 154 ? -11.841 -1.299 16.083 1.00 92.44 154 ASN A CA 1
ATOM 1240 C C . ASN A 1 154 ? -10.554 -1.438 16.927 1.00 92.44 154 ASN A C 1
ATOM 1242 O O . ASN A 1 154 ? -10.546 -1.220 18.137 1.00 92.44 154 ASN A O 1
ATOM 1246 N N . MET A 1 155 ? -9.437 -1.802 16.293 1.00 94.81 155 MET A N 1
ATOM 1247 C CA . MET A 1 155 ? -8.159 -1.914 16.987 1.00 94.81 155 MET A CA 1
ATOM 1248 C C . MET A 1 155 ? -7.603 -0.531 17.328 1.00 94.81 155 MET A C 1
ATOM 1250 O O . MET A 1 155 ? -7.642 0.393 16.514 1.00 94.81 155 MET A O 1
ATOM 1254 N N . THR A 1 156 ? -6.964 -0.403 18.493 1.00 96.38 156 THR A N 1
ATOM 1255 C CA . THR A 1 156 ? -6.121 0.769 18.768 1.00 96.38 156 THR A CA 1
ATOM 1256 C C . THR A 1 156 ? -4.939 0.813 17.797 1.00 96.38 156 THR A C 1
ATOM 1258 O O . THR A 1 156 ? -4.449 -0.224 17.339 1.00 96.38 156 THR A O 1
ATOM 1261 N N . ALA A 1 157 ? -4.387 2.007 17.553 1.00 96.69 157 ALA A N 1
ATOM 1262 C CA . ALA A 1 157 ? -3.182 2.172 16.734 1.00 96.69 157 ALA A CA 1
ATOM 1263 C C . ALA A 1 157 ? -2.039 1.229 17.162 1.00 96.69 157 ALA A C 1
ATOM 1265 O O . ALA A 1 157 ? -1.373 0.624 16.325 1.00 96.69 157 ALA A O 1
ATOM 1266 N N . LYS A 1 158 ? -1.833 1.054 18.475 1.00 96.69 158 LYS A N 1
ATOM 1267 C CA . LYS A 1 158 ? -0.793 0.171 19.024 1.00 96.69 158 LYS A CA 1
ATOM 1268 C C . LYS A 1 158 ? -1.080 -1.304 18.732 1.00 96.69 158 LYS A C 1
ATOM 1270 O O . LYS A 1 158 ? -0.159 -2.024 18.346 1.00 96.69 158 LYS A O 1
ATOM 1275 N N . GLN A 1 159 ? -2.326 -1.748 18.910 1.00 97.00 159 GLN A N 1
ATOM 1276 C CA . GLN A 1 159 ? -2.733 -3.126 18.615 1.00 97.00 159 GLN A CA 1
ATOM 1277 C C . GLN A 1 159 ? -2.595 -3.428 17.125 1.00 97.00 159 GLN A C 1
ATOM 1279 O O . GLN A 1 159 ? -1.942 -4.408 16.781 1.00 97.00 159 GLN A O 1
ATOM 1284 N N . ALA A 1 160 ? -3.111 -2.559 16.254 1.00 96.12 160 ALA A N 1
ATOM 1285 C CA . ALA A 1 160 ? -3.058 -2.754 14.809 1.00 96.12 160 ALA A CA 1
ATOM 1286 C C . ALA A 1 160 ? -1.614 -2.770 14.283 1.00 96.12 160 ALA A C 1
ATOM 1288 O O . ALA A 1 160 ? -1.239 -3.673 13.540 1.00 96.12 160 ALA A O 1
ATOM 1289 N N . VAL A 1 161 ? -0.756 -1.841 14.729 1.00 95.56 161 VAL A N 1
ATOM 1290 C CA . VAL A 1 161 ? 0.673 -1.852 14.362 1.00 95.56 161 VAL A CA 1
ATOM 1291 C C . VAL A 1 161 ? 1.352 -3.136 14.829 1.00 95.56 161 VAL A C 1
ATOM 1293 O O . VAL A 1 161 ? 2.095 -3.739 14.060 1.00 95.56 161 VAL A O 1
ATOM 1296 N N . ARG A 1 162 ? 1.108 -3.580 16.070 1.00 95.19 162 ARG A N 1
ATOM 1297 C CA . ARG A 1 162 ? 1.683 -4.833 16.582 1.00 95.19 162 ARG A CA 1
ATOM 1298 C C . ARG A 1 162 ? 1.177 -6.036 15.790 1.00 95.19 162 ARG A C 1
ATOM 1300 O O . ARG A 1 162 ? 1.979 -6.885 15.428 1.00 95.19 162 ARG A O 1
ATOM 1307 N N . PHE A 1 163 ? -0.118 -6.090 15.500 1.00 91.56 163 PHE A N 1
ATOM 1308 C CA . PHE A 1 163 ? -0.746 -7.161 14.735 1.00 91.56 163 PHE A CA 1
ATOM 1309 C C . PHE A 1 163 ? -0.150 -7.265 13.330 1.00 91.56 163 PHE A C 1
ATOM 1311 O O . PHE A 1 163 ? 0.247 -8.353 12.902 1.00 91.56 163 PHE A O 1
ATOM 1318 N N . VAL A 1 164 ? -0.035 -6.123 12.644 1.00 90.25 164 VAL A N 1
ATOM 1319 C CA . VAL A 1 164 ? 0.556 -6.048 11.310 1.00 90.25 164 VAL A CA 1
ATOM 1320 C C . VAL A 1 164 ? 2.041 -6.359 11.361 1.00 90.25 164 VAL A C 1
ATOM 1322 O O . VAL A 1 164 ? 2.477 -7.092 10.497 1.00 90.25 164 VAL A O 1
ATOM 1325 N N . ARG A 1 165 ? 2.813 -5.903 12.356 1.00 89.94 165 ARG A N 1
ATOM 1326 C CA . ARG A 1 165 ? 4.253 -6.217 12.464 1.00 89.94 165 ARG A CA 1
ATOM 1327 C C . ARG A 1 165 ? 4.552 -7.660 12.865 1.00 89.94 165 ARG A C 1
ATOM 1329 O O . ARG A 1 165 ? 5.554 -8.202 12.421 1.00 89.94 165 ARG A O 1
ATOM 1336 N N . ALA A 1 166 ? 3.703 -8.273 13.689 1.00 87.44 166 ALA A N 1
ATOM 1337 C CA . ALA A 1 166 ? 3.838 -9.674 14.087 1.00 87.44 166 ALA A CA 1
ATOM 1338 C C . ALA A 1 166 ? 3.635 -10.608 12.897 1.00 87.44 166 ALA A C 1
ATOM 1340 O O . ALA A 1 166 ? 4.326 -11.611 12.767 1.00 87.44 166 ALA A O 1
ATOM 1341 N N . ARG A 1 167 ? 2.705 -10.245 12.007 1.00 82.56 167 ARG A N 1
ATOM 1342 C CA . ARG A 1 167 ? 2.605 -10.890 10.706 1.00 82.56 167 ARG A CA 1
ATOM 1343 C C . ARG A 1 167 ? 3.778 -10.429 9.859 1.00 82.56 167 ARG A C 1
ATOM 1345 O O . ARG A 1 167 ? 4.547 -11.272 9.460 1.00 82.56 167 ARG A O 1
ATOM 1352 N N . ARG A 1 168 ? 3.938 -9.130 9.613 1.00 78.38 168 ARG A N 1
ATOM 1353 C CA . ARG A 1 168 ? 4.876 -8.499 8.672 1.00 78.38 168 ARG A CA 1
ATOM 1354 C C . ARG A 1 168 ? 5.993 -7.713 9.371 1.00 78.38 168 ARG A C 1
ATOM 1356 O O . ARG A 1 168 ? 5.878 -6.488 9.528 1.00 78.38 168 ARG A O 1
ATOM 1363 N N . PRO A 1 169 ? 7.098 -8.369 9.759 1.00 82.38 169 PRO A N 1
ATOM 1364 C CA . PRO A 1 169 ? 8.258 -7.673 10.295 1.00 82.38 169 PRO A CA 1
ATOM 1365 C C . PRO A 1 169 ? 8.705 -6.530 9.375 1.00 82.38 169 PRO A C 1
ATOM 1367 O O . PRO A 1 169 ? 8.700 -6.650 8.152 1.00 82.38 169 PRO A O 1
ATOM 1370 N N . GLY A 1 170 ? 9.052 -5.386 9.965 1.00 80.81 170 GLY A N 1
ATOM 1371 C CA . GLY A 1 170 ? 9.495 -4.204 9.219 1.00 80.81 170 GLY A CA 1
ATOM 1372 C C . GLY A 1 170 ? 8.385 -3.337 8.610 1.00 80.81 170 GLY A C 1
ATOM 1373 O O . GLY A 1 170 ? 8.694 -2.294 8.036 1.00 80.81 170 GLY A O 1
ATOM 1374 N N . SER A 1 171 ? 7.101 -3.691 8.752 1.00 85.94 171 SER A N 1
ATOM 1375 C CA . SER A 1 171 ? 6.004 -2.783 8.384 1.00 85.94 171 SER A CA 1
ATOM 1376 C C . SER A 1 171 ? 5.983 -1.512 9.226 1.00 85.94 171 SER A C 1
ATOM 1378 O O . SER A 1 171 ? 6.236 -1.551 10.434 1.00 85.94 171 SER A O 1
ATOM 1380 N N . VAL A 1 172 ? 5.576 -0.404 8.593 1.00 86.50 172 VAL A N 1
ATOM 1381 C CA . VAL A 1 172 ? 5.581 0.944 9.185 1.00 86.50 172 VAL A CA 1
ATOM 1382 C C . VAL A 1 172 ? 7.012 1.337 9.563 1.00 86.50 172 VAL A C 1
ATOM 1384 O O . VAL A 1 172 ? 7.483 1.075 10.669 1.00 86.50 172 VAL A O 1
ATOM 1387 N N . GLN A 1 173 ? 7.715 1.934 8.608 1.00 83.50 173 GLN A N 1
ATOM 1388 C CA . GLN A 1 173 ? 9.164 2.135 8.624 1.00 83.50 173 GLN A CA 1
ATOM 1389 C C . GLN A 1 173 ? 9.591 3.507 9.160 1.00 83.50 173 GLN A C 1
ATOM 1391 O O . GLN A 1 173 ? 10.765 3.690 9.461 1.00 83.50 173 GLN A O 1
ATOM 1396 N N . SER A 1 174 ? 8.671 4.471 9.290 1.00 86.00 174 SER A N 1
ATOM 1397 C CA . SER A 1 174 ? 9.001 5.822 9.762 1.00 86.00 174 SER A CA 1
ATOM 1398 C C . SER A 1 174 ? 8.109 6.306 10.906 1.00 86.00 174 SER A C 1
ATOM 1400 O O . SER A 1 174 ? 6.960 5.887 11.077 1.00 86.00 174 SER A O 1
ATOM 1402 N N . THR A 1 175 ? 8.636 7.247 11.691 1.00 87.62 175 THR A N 1
ATOM 1403 C CA . THR A 1 175 ? 7.884 7.953 12.740 1.00 87.62 175 THR A CA 1
ATOM 1404 C C . THR A 1 175 ? 6.723 8.760 12.162 1.00 87.62 175 THR A C 1
ATOM 1406 O O . THR A 1 175 ? 5.663 8.821 12.781 1.00 87.62 175 THR A O 1
ATOM 1409 N N . VAL A 1 176 ? 6.875 9.301 10.947 1.00 87.75 176 VAL A N 1
ATOM 1410 C CA . VAL A 1 176 ? 5.810 10.004 10.212 1.00 87.75 176 VAL A CA 1
ATOM 1411 C C . VAL A 1 176 ? 4.640 9.065 9.903 1.00 87.75 176 VAL A C 1
ATOM 1413 O O . VAL A 1 176 ? 3.482 9.438 10.089 1.00 87.75 176 VAL A O 1
ATOM 1416 N N . GLN A 1 177 ? 4.924 7.815 9.520 1.00 89.38 177 GLN A N 1
ATOM 1417 C CA . GLN A 1 177 ? 3.884 6.809 9.297 1.00 89.38 177 GLN A CA 1
ATOM 1418 C C . GLN A 1 177 ? 3.131 6.463 10.583 1.00 89.38 177 GLN A C 1
ATOM 1420 O O . GLN A 1 177 ? 1.900 6.459 10.600 1.00 89.38 177 GLN A O 1
ATOM 1425 N N . LEU A 1 178 ? 3.858 6.261 11.687 1.00 92.81 178 LEU A N 1
ATOM 1426 C CA . LEU A 1 178 ? 3.253 6.047 13.005 1.00 92.81 178 LEU A CA 1
ATOM 1427 C C . LEU A 1 178 ? 2.402 7.241 13.456 1.00 92.81 178 LEU A C 1
ATOM 1429 O O . LEU A 1 178 ? 1.323 7.043 14.015 1.00 92.81 178 LEU A O 1
ATOM 1433 N N . ALA A 1 179 ? 2.865 8.469 13.216 1.00 92.19 179 ALA A N 1
ATOM 1434 C CA . ALA A 1 179 ? 2.119 9.677 13.545 1.00 92.19 179 ALA A CA 1
ATOM 1435 C C . ALA A 1 179 ? 0.800 9.741 12.766 1.00 92.19 179 ALA A C 1
ATOM 1437 O O . ALA A 1 179 ? -0.245 9.981 13.374 1.00 92.19 179 ALA A O 1
ATOM 1438 N N . ARG A 1 180 ? 0.805 9.437 11.459 1.00 91.62 180 ARG A N 1
ATOM 1439 C CA . ARG A 1 180 ? -0.448 9.395 10.693 1.00 91.62 180 ARG A CA 1
ATOM 1440 C C . ARG A 1 180 ? -1.384 8.301 11.181 1.00 91.62 180 ARG A C 1
ATOM 1442 O O . ARG A 1 180 ? -2.571 8.567 11.309 1.00 91.62 180 ARG A O 1
ATOM 1449 N N . ILE A 1 181 ? -0.880 7.107 11.483 1.00 95.31 181 ILE A N 1
ATOM 1450 C CA . ILE A 1 181 ? 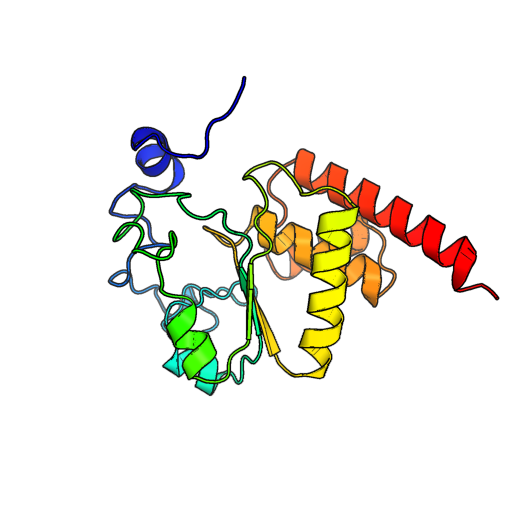-1.707 6.017 12.024 1.00 95.31 181 ILE A CA 1
ATOM 1451 C C . ILE A 1 181 ? -2.424 6.470 13.303 1.00 95.31 181 ILE A C 1
ATOM 1453 O O . ILE A 1 181 ? -3.619 6.230 13.457 1.00 95.31 181 ILE A O 1
ATOM 1457 N N . LYS A 1 182 ? -1.719 7.164 14.207 1.00 95.56 182 LYS A N 1
ATOM 1458 C CA . LYS A 1 182 ? -2.320 7.720 15.430 1.00 95.56 182 LYS A CA 1
ATOM 1459 C C . LYS A 1 182 ? -3.384 8.776 15.119 1.00 95.56 182 LYS A C 1
ATOM 1461 O O . LYS A 1 182 ? -4.463 8.724 15.697 1.00 95.56 182 LYS A O 1
ATOM 1466 N N . GLN A 1 183 ? -3.101 9.696 14.196 1.00 94.12 183 GLN A N 1
ATOM 1467 C CA . GLN A 1 183 ? -4.066 10.714 13.763 1.00 94.12 183 GLN A CA 1
ATOM 1468 C C . GLN A 1 183 ? -5.314 10.092 13.126 1.00 94.12 183 GLN A C 1
ATOM 1470 O O . GLN A 1 183 ? -6.429 10.510 13.418 1.00 94.12 183 GLN A O 1
ATOM 1475 N N . PHE A 1 184 ? -5.132 9.075 12.284 1.00 94.69 184 PHE A N 1
ATOM 1476 C CA . PHE A 1 184 ? -6.221 8.337 11.660 1.00 94.69 184 PHE A CA 1
ATOM 1477 C C . PHE A 1 184 ? -7.067 7.603 12.706 1.00 94.69 184 PHE A C 1
ATOM 1479 O O . PHE A 1 184 ? -8.288 7.693 12.663 1.00 94.69 184 PHE A O 1
ATOM 1486 N N . ALA A 1 185 ? -6.439 6.939 13.684 1.00 95.88 185 ALA A N 1
ATOM 1487 C CA . ALA A 1 185 ? -7.155 6.278 14.775 1.00 95.88 185 ALA A CA 1
ATOM 1488 C C . ALA A 1 185 ? -8.013 7.255 15.589 1.00 95.88 185 ALA A C 1
ATOM 1490 O O . ALA A 1 185 ? -9.184 6.972 15.825 1.00 95.88 185 ALA A O 1
ATOM 1491 N N . ALA A 1 186 ? -7.453 8.413 15.958 1.00 94.25 186 ALA A N 1
ATOM 1492 C CA . ALA A 1 186 ? -8.190 9.456 16.667 1.00 94.25 186 ALA A CA 1
ATOM 1493 C C . ALA A 1 186 ? -9.385 9.958 15.840 1.00 94.25 186 ALA A C 1
ATOM 1495 O O . ALA A 1 186 ? -10.499 10.031 16.348 1.00 94.25 186 ALA A O 1
ATOM 1496 N N . PHE A 1 187 ? -9.175 10.222 14.547 1.00 92.81 187 PHE A N 1
ATOM 1497 C CA . PHE A 1 187 ? -10.235 10.657 13.640 1.00 92.81 187 PHE A CA 1
ATOM 1498 C C . PHE A 1 187 ? -11.369 9.628 13.515 1.00 92.81 187 PHE A C 1
ATOM 1500 O O . PHE A 1 187 ? -12.540 9.986 13.628 1.00 92.81 187 PHE A O 1
ATOM 1507 N N . VAL A 1 188 ? -11.038 8.347 13.315 1.00 92.44 188 VAL A N 1
ATOM 1508 C CA . VAL A 1 188 ? -12.042 7.275 13.242 1.00 92.44 188 VAL A CA 1
ATOM 1509 C C . VAL A 1 188 ? -12.808 7.172 14.557 1.00 92.44 188 VAL A C 1
ATOM 1511 O O . VAL A 1 188 ? -14.029 7.072 14.526 1.00 92.44 188 VAL A O 1
ATOM 1514 N N . GLN A 1 189 ? -12.130 7.255 15.703 1.00 89.88 189 GLN A N 1
ATOM 1515 C CA . GLN A 1 189 ? -12.785 7.220 17.010 1.00 89.88 189 GLN A CA 1
ATOM 1516 C C . GLN A 1 189 ? -13.784 8.373 17.188 1.00 89.88 189 GLN A C 1
ATOM 1518 O O . GLN A 1 189 ? -14.902 8.135 17.640 1.00 89.88 189 GLN A O 1
ATOM 1523 N N . THR A 1 190 ? -13.432 9.592 16.762 1.00 88.56 190 THR A N 1
ATOM 1524 C CA . THR A 1 190 ? -14.364 10.730 16.755 1.00 88.56 190 THR A CA 1
ATOM 1525 C C . THR A 1 190 ? -15.582 10.463 15.872 1.00 88.56 190 THR A C 1
ATOM 1527 O O . THR A 1 190 ? -16.703 10.716 16.300 1.00 88.56 190 THR A O 1
ATOM 1530 N N . LEU A 1 191 ? -15.396 9.916 14.664 1.00 84.81 191 LEU A N 1
ATOM 1531 C CA . LEU A 1 191 ? -16.525 9.568 13.793 1.00 84.81 191 LEU A CA 1
ATOM 1532 C C . LEU A 1 191 ? -17.439 8.515 14.431 1.00 84.81 191 LEU A C 1
ATOM 1534 O O . LEU A 1 191 ? -18.658 8.642 14.352 1.00 84.81 191 LEU A O 1
ATOM 1538 N N . ARG A 1 192 ? -16.877 7.494 15.085 1.00 82.19 192 ARG A N 1
ATOM 1539 C CA . ARG A 1 192 ? -17.680 6.455 15.745 1.00 82.19 192 ARG A CA 1
ATOM 1540 C C . ARG A 1 192 ? -18.536 7.023 16.876 1.00 82.19 192 ARG A C 1
ATOM 1542 O O . ARG A 1 192 ? -19.721 6.720 16.916 1.00 82.19 192 ARG A O 1
ATOM 1549 N N . GLY A 1 193 ? -17.976 7.897 17.714 1.00 71.56 193 GLY A N 1
ATOM 1550 C CA . GLY A 1 193 ? -18.732 8.551 18.791 1.00 71.56 193 GLY A CA 1
ATOM 1551 C C . GLY A 1 193 ? -19.866 9.462 18.298 1.00 71.56 193 GLY A C 1
ATOM 1552 O O . GLY A 1 193 ? -20.789 9.754 19.048 1.00 71.56 193 GLY A O 1
ATOM 1553 N N . ILE A 1 194 ? -19.829 9.900 17.035 1.00 73.00 194 ILE A N 1
ATOM 1554 C CA . ILE A 1 194 ? -20.892 10.719 16.431 1.00 73.00 194 ILE A CA 1
ATOM 1555 C C . ILE A 1 194 ? -21.957 9.847 15.747 1.00 73.00 194 ILE A C 1
ATOM 1557 O O . ILE A 1 194 ? -23.140 10.180 15.805 1.00 73.00 194 ILE A O 1
ATOM 1561 N N . PHE A 1 195 ? -21.547 8.758 15.087 1.00 64.38 195 PHE A N 1
ATOM 1562 C CA . PHE A 1 195 ? -22.391 8.032 14.128 1.00 64.38 195 PHE A CA 1
ATOM 1563 C C . PHE A 1 195 ? -22.724 6.574 14.491 1.00 64.38 195 PHE A C 1
ATOM 1565 O O . PHE A 1 195 ? -23.588 6.011 13.833 1.00 64.38 195 PHE A O 1
ATOM 1572 N N . LEU A 1 196 ? -22.054 5.942 15.465 1.00 54.72 196 LEU A N 1
ATOM 1573 C CA . LEU A 1 196 ? -22.217 4.505 15.768 1.00 54.72 196 LEU A CA 1
ATOM 1574 C C . LEU A 1 196 ? -22.681 4.194 17.204 1.00 54.72 196 LEU A C 1
ATOM 1576 O O . LEU A 1 196 ? -22.911 3.030 17.511 1.00 54.72 196 LEU A O 1
ATOM 1580 N N . GLU A 1 197 ? -22.829 5.200 18.070 1.00 49.03 197 GLU A N 1
ATOM 1581 C CA . GLU A 1 197 ? -23.449 5.061 19.404 1.00 49.03 197 GLU A CA 1
ATOM 1582 C C . GLU A 1 197 ? -24.899 5.598 19.446 1.00 49.03 197 GLU A C 1
ATOM 1584 O O . GLU A 1 197 ? -25.407 5.945 20.511 1.00 49.03 197 GLU A O 1
ATOM 1589 N N . ARG A 1 198 ? -25.578 5.673 18.293 1.00 39.75 198 ARG A N 1
ATOM 1590 C CA . ARG A 1 198 ? -27.032 5.880 18.204 1.00 39.75 198 ARG A CA 1
ATOM 1591 C C . ARG A 1 198 ? -27.695 4.704 17.513 1.00 39.75 198 ARG A C 1
ATOM 1593 O O . ARG A 1 198 ? -27.144 4.277 16.475 1.00 39.75 198 ARG A O 1
#

Secondary structure (DSSP, 8-state):
-----S--HHHHHHHH-GGG-TTT-TT----GGG-SSTTS---TT------HHHHHHTTEEEEEE-PPTTSSTTSTT---TTSSSS-THHHHHTT-EEEE----TT----HHHHHHHHHHHHHHHHHSEEEEE-SSSSHHHHHHHHHHHHHHH---HHHHHHHHHHHSTT-S-SHHHHHHHHHHHHHHHHHHHHHT--

Foldseek 3Di:
DDDDAQQDQVCCCPPQVFQPRLQLAPPRADDVVCAPQGRANHDLQAGDDSDLVVCVVVVAQEEEEQADQQHSQRYHPGADPSSHSDDPVVCVVVNRHYDYLHDGVVAAPDLVSLVVSLVVVVVSVVVHHYHYAYRNRAARVLLSQLLNCCQPVVDQSVRSNCVSCVSPPRHRPDPNSSVSSNVNSVVSVVVCVVPVVD

Radius of gyration: 16.89 Å; chains: 1; bounding box: 49×40×40 Å

InterPro domains:
  IPR000242 Tyrosine-specific protein phosphatase, PTPase domain [PR00700] (129-147)
  IPR000242 Tyrosine-specific protein phosphatase, PTPase domain [PR00700] (155-170)
  IPR000340 Dual specificity phosphatase, catalytic domain [PF00782] (122-183)
  IPR000387 Tyrosine-specific protein phosphatases domain [PS50056] (112-179)
  IPR003595 Protein-tyrosine phosphatase, catalytic [SM00404] (93-187)
  IPR016130 Protein-tyrosine phosphatase, active site [PS00383] (132-142)
  IPR020422 Dual specificity protein phosphatase domain [PS50054] (23-193)
  IPR020422 Dual specificity protein phosphatase domain [SM00195] (31-187)
  IPR029021 Protein-tyrosine phosphatase-like [G3DSA:3.90.190.10] (19-192)
  IPR029021 Protein-tyrosine phosphatase-like [SSF52799] (52-187)
  IPR050561 Protein Tyrosine Phosphatase [PTHR23339] (58-188)

Sequence (198 aa):
LKWKIMSDPRFCEIFCRGRHCPYCSSTHRFKPNECAVPGLYSTWQSMQIFNLSLLIRLHIKTIINMQIPGEHPYCGDGINKSGFSYDPEMFMEAGIFHYNFAWRDYEVGSIRNVLDAVKVMMFALEQGRVAVHCHAGLGRTGTLIVCLFIFRDNMTAKQAVRFVRARRPGSVQSTVQLARIKQFAAFVQTLRGIFLER

Organism: Schistocephalus solidus (NCBI:txid70667)

pLDDT: mean 80.76, std 15.13, range [24.5, 97.0]